Protein AF-A0A833W308-F1 (afdb_monomer)

Secondary structure (DSSP, 8-state):
----HHHHHHHS-THHHHHTTTTTTT--EEE-TT--EEETTT-PPPPS--STT-HHHHHHHHHHHHHHHHHHHHHIIIIIS-PEEEEPPPSSSS----EEEE-TTTTT-TTS-EEEEPPPSSS--TT-S-HHHHHHHGGGGSTTTSTTTHHHHHHTT-EEEE--TTGGGS-HHHHHHHHHHTT--

Structure (mmCIF, N/CA/C/O backbone):
data_AF-A0A833W308-F1
#
_entry.id   AF-A0A833W308-F1
#
loop_
_atom_site.group_PDB
_atom_site.id
_atom_site.type_symbol
_atom_site.label_atom_id
_atom_site.label_alt_id
_atom_site.label_comp_id
_atom_site.label_asym_id
_atom_site.label_entity_id
_atom_site.label_seq_id
_atom_site.pdbx_PDB_ins_code
_atom_site.Cartn_x
_atom_site.Cartn_y
_atom_site.Cartn_z
_atom_site.occupancy
_atom_site.B_iso_or_equiv
_atom_site.auth_seq_id
_atom_site.auth_comp_id
_atom_site.auth_asym_id
_atom_site.auth_atom_id
_atom_site.pdbx_PDB_model_num
ATOM 1 N N . MET A 1 1 ? -1.174 -11.337 -20.262 1.00 40.88 1 MET A N 1
ATOM 2 C CA . MET A 1 1 ? -1.305 -12.202 -19.068 1.00 40.88 1 MET A CA 1
ATOM 3 C C . MET A 1 1 ? -1.826 -11.308 -17.953 1.00 40.88 1 MET A C 1
ATOM 5 O O . MET A 1 1 ? -1.157 -10.332 -17.646 1.00 40.88 1 MET A O 1
ATOM 9 N N . GLY A 1 2 ? -3.053 -11.523 -17.471 1.00 51.03 2 GLY A N 1
ATOM 10 C CA . GLY A 1 2 ? -3.609 -10.724 -16.372 1.00 51.03 2 GLY A CA 1
ATOM 11 C C . GLY A 1 2 ? -2.926 -11.083 -15.052 1.00 51.03 2 GLY A C 1
ATOM 12 O O . GLY A 1 2 ? -2.516 -12.227 -14.872 1.00 51.03 2 GLY A O 1
ATOM 13 N N . ILE A 1 3 ? -2.779 -10.119 -14.144 1.00 56.62 3 ILE A N 1
ATOM 14 C CA . ILE A 1 3 ? -2.328 -10.402 -12.778 1.00 56.62 3 ILE A CA 1
ATOM 15 C C . ILE A 1 3 ? -3.417 -11.238 -12.095 1.00 56.62 3 ILE A C 1
ATOM 17 O O . ILE A 1 3 ? -4.549 -10.778 -11.943 1.00 56.62 3 ILE A O 1
ATOM 21 N N . GLU A 1 4 ? -3.095 -12.461 -11.673 1.00 54.72 4 GLU A N 1
ATOM 22 C CA . GLU A 1 4 ? -3.981 -13.256 -10.820 1.00 54.72 4 GLU A CA 1
ATOM 23 C C . GLU A 1 4 ? -3.996 -12.665 -9.404 1.00 54.72 4 GLU A C 1
ATOM 25 O O . GLU A 1 4 ? -3.186 -13.004 -8.541 1.00 54.72 4 GLU A O 1
ATOM 30 N N . TRP A 1 5 ? -4.926 -11.741 -9.165 1.00 58.59 5 TRP A N 1
ATOM 31 C CA . TRP A 1 5 ? -5.077 -11.060 -7.878 1.00 58.59 5 TRP A CA 1
ATOM 32 C C . TRP A 1 5 ? -5.526 -12.006 -6.751 1.00 58.59 5 TRP A C 1
ATOM 34 O O . TRP A 1 5 ? -5.043 -11.893 -5.628 1.00 58.59 5 TRP A O 1
ATOM 44 N N . LEU A 1 6 ? -6.418 -12.956 -7.053 1.00 47.97 6 LEU A N 1
ATOM 45 C CA . LEU A 1 6 ? -7.152 -13.766 -6.067 1.00 47.97 6 LEU A CA 1
ATOM 46 C C . LEU A 1 6 ? -6.279 -14.712 -5.208 1.00 47.97 6 LEU A C 1
ATOM 48 O O . LEU A 1 6 ? -6.438 -14.701 -3.985 1.00 47.97 6 LEU A O 1
ATOM 52 N N . PRO A 1 7 ? -5.335 -15.502 -5.762 1.00 49.06 7 PRO A N 1
ATOM 53 C CA . PRO A 1 7 ? -4.519 -16.415 -4.951 1.00 49.06 7 PRO A CA 1
ATOM 54 C C . PRO A 1 7 ? -3.463 -15.686 -4.106 1.00 49.06 7 PRO A C 1
ATOM 56 O O . PRO A 1 7 ? -3.024 -16.183 -3.066 1.00 49.06 7 PRO A O 1
ATOM 59 N N . VAL A 1 8 ? -3.030 -14.503 -4.555 1.00 50.09 8 VAL A N 1
ATOM 60 C CA . VAL A 1 8 ? -1.952 -13.729 -3.929 1.00 50.09 8 VAL A CA 1
ATOM 61 C C . VAL A 1 8 ? -2.478 -12.880 -2.764 1.00 50.09 8 VAL A C 1
ATOM 63 O O . VAL A 1 8 ? -1.827 -12.833 -1.718 1.00 50.09 8 VAL A O 1
ATOM 66 N N . THR A 1 9 ? -3.685 -12.307 -2.870 1.00 54.44 9 THR A N 1
ATOM 67 C CA . THR A 1 9 ? -4.328 -11.573 -1.760 1.00 54.44 9 THR A CA 1
ATOM 68 C C . THR A 1 9 ? -4.681 -12.472 -0.575 1.00 54.44 9 THR A C 1
ATOM 70 O O . THR A 1 9 ? -4.623 -12.021 0.562 1.00 54.44 9 THR A O 1
ATOM 73 N N . GLN A 1 10 ? -4.963 -13.762 -0.794 1.00 55.09 10 GLN A N 1
ATOM 74 C CA . GLN A 1 10 ? -5.202 -14.705 0.311 1.00 55.09 10 GLN A CA 1
ATOM 75 C C . GLN A 1 10 ? -3.947 -14.961 1.166 1.00 55.09 10 GLN A C 1
ATOM 77 O O . GLN A 1 10 ? -4.048 -15.217 2.365 1.00 55.09 10 GLN A O 1
ATOM 82 N N . LYS A 1 11 ? -2.742 -14.881 0.579 1.00 60.28 11 LYS A N 1
ATOM 83 C CA . LYS A 1 11 ? -1.475 -15.044 1.321 1.00 60.28 11 LYS A CA 1
ATOM 84 C C . LYS A 1 11 ? -0.992 -13.738 1.961 1.00 60.28 11 LYS A C 1
ATOM 86 O O . LYS A 1 11 ? -0.349 -13.790 3.016 1.00 60.28 11 LYS A O 1
ATOM 91 N N . LEU A 1 12 ? -1.335 -12.604 1.353 1.00 73.56 12 LEU A N 1
ATOM 92 C CA . LEU A 1 12 ? -1.050 -11.239 1.797 1.00 73.56 12 LEU A CA 1
ATOM 93 C C . LEU A 1 12 ? -2.291 -10.632 2.461 1.00 73.56 12 LEU A C 1
ATOM 95 O O . LEU A 1 12 ? -2.893 -9.705 1.939 1.00 73.56 12 LEU A O 1
ATOM 99 N N . SER A 1 13 ? -2.698 -11.180 3.604 1.00 85.56 13 SER A N 1
ATOM 100 C CA . SER A 1 13 ? -3.757 -10.567 4.411 1.00 85.56 13 SER A CA 1
ATOM 101 C C . SER A 1 13 ? -3.211 -9.318 5.104 1.00 85.56 13 SER A C 1
ATOM 103 O O . SER A 1 13 ? -2.140 -9.366 5.720 1.00 85.56 13 SER A O 1
ATOM 105 N N . PHE A 1 14 ? -3.952 -8.210 5.024 1.00 89.69 14 PHE A N 1
ATOM 106 C CA . PHE A 1 14 ? -3.584 -6.961 5.689 1.00 89.69 14 PHE A CA 1
ATOM 107 C C . PHE A 1 14 ? -3.580 -7.126 7.211 1.00 89.69 14 PHE A C 1
ATOM 109 O O . PHE A 1 14 ? -2.727 -6.567 7.900 1.00 89.69 14 PHE A O 1
ATOM 116 N N . ARG A 1 15 ? -4.448 -8.000 7.726 1.00 87.75 15 ARG A N 1
ATOM 117 C CA . ARG A 1 15 ? -4.488 -8.375 9.141 1.00 87.75 15 ARG A CA 1
ATOM 118 C C . ARG A 1 15 ? -3.136 -8.844 9.681 1.00 87.75 15 ARG A C 1
ATOM 120 O O . ARG A 1 15 ? -2.831 -8.537 10.826 1.00 87.75 15 ARG A O 1
ATOM 127 N N . LYS A 1 16 ? -2.292 -9.506 8.879 1.00 87.69 16 LYS A N 1
ATOM 128 C CA . LYS A 1 16 ? -0.951 -9.932 9.328 1.00 87.69 16 LYS A CA 1
ATOM 129 C C . LYS A 1 16 ? -0.062 -8.755 9.732 1.00 87.69 16 LYS A C 1
ATOM 131 O O . LYS A 1 16 ? 0.702 -8.882 10.678 1.00 87.69 16 LYS A O 1
ATOM 136 N N . PHE A 1 17 ? -0.176 -7.614 9.051 1.00 88.56 17 PHE A N 1
ATOM 137 C CA . PHE A 1 17 ? 0.584 -6.404 9.387 1.00 88.56 17 PHE A CA 1
ATOM 138 C C . PHE A 1 17 ? 0.113 -5.815 10.714 1.00 88.56 17 PHE A C 1
ATOM 140 O O . PHE A 1 17 ? 0.921 -5.351 11.509 1.00 88.56 17 PHE A O 1
ATOM 147 N N . ILE A 1 18 ? -1.195 -5.881 10.968 1.00 86.81 18 ILE A N 1
ATOM 148 C CA . ILE A 1 18 ? -1.779 -5.470 12.243 1.00 86.81 18 ILE A CA 1
ATOM 149 C C . ILE A 1 18 ? -1.348 -6.431 13.360 1.00 86.81 18 ILE A C 1
ATOM 151 O O . ILE A 1 18 ? -0.928 -5.970 14.412 1.00 86.81 18 ILE A O 1
ATOM 155 N N . GLU A 1 19 ? -1.396 -7.747 13.138 1.00 86.12 19 GLU A N 1
ATOM 156 C CA . GLU A 1 19 ? -0.985 -8.769 14.117 1.00 86.12 19 GLU A CA 1
ATOM 157 C C . GLU A 1 19 ? 0.509 -8.711 14.459 1.00 86.12 19 GLU A C 1
ATOM 159 O O . GLU A 1 19 ? 0.903 -9.068 15.564 1.00 86.12 19 GLU A O 1
ATOM 164 N N . GLN A 1 20 ? 1.341 -8.254 13.522 1.00 84.75 20 GLN A N 1
ATOM 165 C CA . GLN A 1 20 ? 2.770 -8.004 13.735 1.00 84.75 20 GLN A CA 1
ATOM 166 C C . GLN A 1 20 ? 3.054 -6.643 14.391 1.00 84.75 20 GLN A C 1
ATOM 168 O O . GLN A 1 20 ? 4.215 -6.318 14.640 1.00 84.75 20 GLN A O 1
ATOM 173 N N . SER A 1 21 ? 2.015 -5.849 14.650 1.00 81.56 21 SER A N 1
ATOM 174 C CA . SER A 1 21 ? 2.089 -4.579 15.367 1.00 81.56 21 SER A CA 1
ATOM 175 C C . SER A 1 21 ? 1.428 -4.697 16.740 1.00 81.56 21 SER A C 1
ATOM 177 O O . SER A 1 21 ? 0.576 -5.555 16.961 1.00 81.56 21 SER A O 1
ATOM 179 N N . ASP A 1 22 ? 1.720 -3.761 17.638 1.00 80.25 22 ASP A N 1
ATOM 180 C CA . ASP A 1 22 ? 1.102 -3.703 18.972 1.00 80.25 22 ASP A CA 1
ATOM 181 C C . ASP A 1 22 ? -0.342 -3.148 18.949 1.00 80.25 22 ASP A C 1
ATOM 183 O O . ASP A 1 22 ? -0.887 -2.723 19.964 1.00 80.25 22 ASP A O 1
ATOM 187 N N . LEU A 1 23 ? -0.985 -3.118 17.773 1.00 81.12 23 LEU A N 1
ATOM 188 C CA . LEU A 1 23 ? -2.268 -2.448 17.534 1.00 81.12 23 LEU A CA 1
ATOM 189 C C . LEU A 1 23 ? -3.425 -3.414 17.277 1.00 81.12 23 LEU A C 1
ATOM 191 O O . LEU A 1 23 ? -4.514 -2.970 16.913 1.00 81.12 23 LEU A O 1
ATOM 195 N N . LEU A 1 24 ? -3.221 -4.721 17.461 1.00 78.50 24 LEU A N 1
ATOM 196 C CA . LEU A 1 24 ? -4.239 -5.740 17.191 1.00 78.50 24 LEU A CA 1
ATOM 197 C C . LEU A 1 24 ? -5.558 -5.478 17.937 1.00 78.50 24 LEU A C 1
ATOM 199 O O . LEU A 1 24 ? -6.640 -5.645 17.370 1.00 78.50 24 LEU A O 1
ATOM 203 N N . GLU A 1 25 ? -5.479 -5.025 19.190 1.00 76.88 25 GLU A N 1
ATOM 204 C CA . GLU A 1 25 ? -6.663 -4.680 19.985 1.00 76.88 25 GLU A CA 1
ATOM 205 C C . GLU A 1 25 ? -7.362 -3.403 19.487 1.00 76.88 25 GLU A C 1
ATOM 207 O O . GLU A 1 25 ? -8.584 -3.281 19.596 1.00 76.88 25 GLU A O 1
ATOM 212 N N . GLU A 1 26 ? -6.617 -2.462 18.897 1.00 79.12 26 GLU A N 1
ATOM 213 C CA . GLU A 1 26 ? -7.145 -1.175 18.426 1.00 79.12 26 GLU A CA 1
ATOM 214 C C . GLU A 1 26 ? -7.638 -1.208 16.967 1.00 79.12 26 GLU A C 1
ATOM 216 O O . GLU A 1 26 ? -8.501 -0.412 16.561 1.00 79.12 26 GLU A O 1
ATOM 221 N N . LEU A 1 27 ? -7.096 -2.121 16.159 1.00 88.19 27 LEU A N 1
ATOM 222 C CA . LEU A 1 27 ? -7.293 -2.200 14.716 1.00 88.19 27 LEU A CA 1
ATOM 223 C C . LEU A 1 27 ? -7.687 -3.618 14.287 1.00 88.19 27 LEU A C 1
ATOM 225 O O . LEU A 1 27 ? -6.905 -4.378 13.738 1.00 88.19 27 LEU A O 1
ATOM 229 N N . LYS A 1 28 ? -8.964 -3.958 14.438 1.00 91.19 28 LYS A N 1
ATOM 230 C CA . LYS A 1 28 ? -9.523 -5.218 13.932 1.00 91.19 28 LYS A CA 1
ATOM 231 C C . LYS A 1 28 ? -10.037 -5.084 12.497 1.00 91.19 28 LYS A C 1
ATOM 233 O O . LYS A 1 28 ? -11.242 -5.153 12.276 1.00 91.19 28 LYS A O 1
ATOM 238 N N . TYR A 1 29 ? -9.156 -4.841 11.528 1.00 92.81 29 TYR A N 1
ATOM 239 C CA . TYR A 1 29 ? -9.545 -4.613 10.127 1.00 92.81 29 TYR A CA 1
ATOM 240 C C . TYR A 1 29 ? -8.792 -5.526 9.159 1.00 92.81 29 TYR A C 1
ATOM 242 O O . TYR A 1 29 ? -7.637 -5.866 9.383 1.00 92.81 29 TYR A O 1
ATOM 250 N N . ASP A 1 30 ? -9.445 -5.899 8.064 1.00 93.12 30 ASP A N 1
ATOM 251 C CA . ASP A 1 30 ? -8.805 -6.554 6.921 1.00 93.12 30 ASP A CA 1
ATOM 252 C C . ASP A 1 30 ? -9.510 -6.128 5.627 1.00 93.12 30 ASP A C 1
ATOM 254 O O . ASP A 1 30 ? -10.602 -5.544 5.660 1.00 93.12 30 ASP A O 1
ATOM 258 N N . PHE A 1 31 ? -8.890 -6.408 4.485 1.00 90.94 31 PHE A N 1
ATOM 259 C CA . PHE A 1 31 ? -9.564 -6.276 3.200 1.00 90.94 31 PHE A CA 1
ATOM 260 C C . PHE A 1 31 ? -10.440 -7.505 2.945 1.00 90.94 31 PHE A C 1
ATOM 262 O O . PHE A 1 31 ? -9.967 -8.637 3.010 1.00 90.94 31 PHE A O 1
ATOM 269 N N . ASN A 1 32 ? -11.719 -7.283 2.645 1.00 88.81 32 ASN A N 1
ATOM 270 C CA . ASN A 1 32 ? -12.636 -8.357 2.257 1.00 88.81 32 ASN A CA 1
ATOM 271 C C . ASN A 1 32 ? -12.387 -8.822 0.802 1.00 88.81 32 ASN A C 1
ATOM 273 O O . ASN A 1 32 ? -11.493 -8.331 0.110 1.00 88.81 32 ASN A O 1
ATOM 277 N N . GLU A 1 33 ? -13.207 -9.749 0.306 1.00 84.25 33 GLU A N 1
ATOM 278 C CA . GLU A 1 33 ? -13.091 -10.309 -1.052 1.00 84.25 33 GLU A CA 1
ATOM 279 C C . GLU A 1 33 ? -13.245 -9.259 -2.165 1.00 84.25 33 GLU A C 1
ATOM 281 O O . GLU A 1 33 ? -12.609 -9.357 -3.214 1.00 84.25 33 GLU A O 1
ATOM 286 N N . THR A 1 34 ? -14.026 -8.202 -1.921 1.00 84.38 34 THR A N 1
ATOM 287 C CA . THR A 1 34 ? -14.175 -7.057 -2.835 1.00 84.38 34 THR A CA 1
ATOM 288 C C . THR A 1 34 ? -13.077 -6.002 -2.651 1.00 84.38 34 THR A C 1
ATOM 290 O O . THR A 1 34 ? -13.058 -4.986 -3.349 1.00 84.38 34 THR A O 1
ATOM 293 N N . ALA A 1 35 ? -12.116 -6.276 -1.763 1.00 87.25 35 ALA A N 1
ATOM 294 C CA . ALA A 1 35 ? -10.995 -5.437 -1.366 1.00 87.25 35 ALA A CA 1
ATOM 295 C C . ALA A 1 35 ? -11.370 -4.090 -0.746 1.00 87.25 35 ALA A C 1
ATOM 297 O O . ALA A 1 35 ? -10.659 -3.096 -0.912 1.00 87.25 35 ALA A O 1
ATOM 298 N N . GLU A 1 36 ? -12.460 -4.078 0.005 1.00 90.81 36 GLU A N 1
ATOM 299 C CA . GLU A 1 36 ? -12.845 -2.996 0.898 1.00 90.81 36 GLU A CA 1
ATOM 300 C C . GLU A 1 36 ? -12.277 -3.244 2.294 1.00 90.81 36 GLU A C 1
ATOM 302 O O . GLU A 1 36 ? -12.303 -4.371 2.791 1.00 90.81 36 GLU A O 1
ATOM 307 N N . LEU A 1 37 ? -11.796 -2.186 2.948 1.00 92.94 37 LEU A N 1
ATOM 308 C CA . LEU A 1 37 ? -11.341 -2.270 4.329 1.00 92.94 37 LEU A CA 1
ATOM 309 C C . LEU A 1 37 ? -12.556 -2.379 5.261 1.00 92.94 37 LEU A C 1
ATOM 311 O O . LEU A 1 37 ? -13.377 -1.455 5.343 1.00 92.94 37 LEU A O 1
ATOM 315 N N . ARG A 1 38 ? -12.678 -3.506 5.964 1.00 94.50 38 ARG A N 1
ATOM 316 C CA . ARG A 1 38 ? -13.810 -3.801 6.852 1.00 94.50 38 ARG A CA 1
ATOM 317 C C . ARG A 1 38 ? -13.330 -4.296 8.203 1.00 94.50 38 ARG A C 1
ATOM 319 O O . ARG A 1 38 ? -12.289 -4.941 8.312 1.00 94.50 38 ARG A O 1
ATOM 326 N N . HIS A 1 39 ? -14.106 -3.991 9.236 1.00 93.88 39 HIS A N 1
ATOM 327 C CA . HIS A 1 39 ? -13.874 -4.551 10.556 1.00 93.88 39 HIS A CA 1
ATOM 328 C C . HIS A 1 39 ? -14.064 -6.075 10.507 1.00 93.88 39 HIS A C 1
ATOM 330 O O . HIS A 1 39 ? -15.053 -6.550 9.954 1.00 93.88 39 HIS A O 1
ATOM 336 N N . THR A 1 40 ? -13.154 -6.848 11.094 1.00 91.00 40 THR A N 1
ATOM 337 C CA . THR A 1 40 ? -13.151 -8.318 10.974 1.00 91.00 40 THR A CA 1
ATOM 338 C C . THR A 1 40 ? -14.331 -8.979 11.687 1.00 91.00 40 THR A C 1
ATOM 340 O O . THR A 1 40 ? -14.816 -10.003 11.227 1.00 91.00 40 THR A O 1
ATOM 343 N N . GLU A 1 41 ? -14.801 -8.388 12.789 1.00 91.44 41 GLU A N 1
ATOM 344 C CA . GLU A 1 41 ? -15.950 -8.901 13.558 1.00 91.44 41 GLU A CA 1
ATOM 345 C 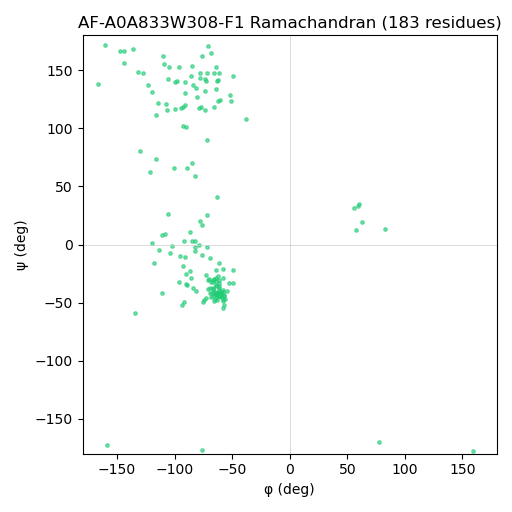C . GLU A 1 41 ? -17.301 -8.306 13.121 1.00 91.44 41 GLU A C 1
ATOM 347 O O . GLU A 1 41 ? -18.258 -9.039 12.909 1.00 91.44 41 GLU A O 1
ATOM 352 N N . THR A 1 42 ? -17.415 -6.977 12.995 1.00 93.56 42 THR A N 1
ATOM 353 C CA . THR A 1 42 ? -18.697 -6.308 12.702 1.00 93.56 42 THR A CA 1
ATOM 354 C C . THR A 1 42 ? -18.966 -6.115 11.213 1.00 93.56 42 THR A C 1
ATOM 356 O O . THR A 1 42 ? -20.060 -5.693 10.848 1.00 93.56 42 THR A O 1
ATOM 359 N N . HIS A 1 43 ? -17.967 -6.349 10.355 1.00 93.94 43 HIS A N 1
ATOM 360 C CA . HIS A 1 43 ? -17.998 -6.059 8.918 1.00 93.94 43 HIS A CA 1
ATOM 361 C C . HIS A 1 43 ? -18.286 -4.588 8.560 1.00 93.94 43 HIS A C 1
ATOM 363 O O . HIS A 1 43 ? -18.521 -4.266 7.398 1.00 93.94 43 HIS A O 1
ATOM 369 N N . GLY A 1 44 ? -18.234 -3.676 9.537 1.00 94.62 44 GLY A N 1
ATOM 370 C CA . GLY A 1 44 ? -18.467 -2.249 9.329 1.00 94.62 44 GLY A CA 1
ATOM 371 C C . GLY A 1 44 ? -17.285 -1.522 8.669 1.00 94.62 44 GLY A C 1
ATOM 372 O O . GLY A 1 44 ? -16.155 -2.025 8.682 1.00 94.62 44 GLY A O 1
ATOM 373 N N . PRO A 1 45 ? -17.515 -0.322 8.103 1.00 94.81 45 PRO A N 1
ATOM 374 C CA . PRO A 1 45 ? -16.448 0.541 7.602 1.00 94.81 45 PRO A CA 1
ATOM 375 C C . PRO A 1 45 ? -15.586 1.091 8.747 1.00 94.81 45 PRO A C 1
ATOM 377 O O . PRO A 1 45 ? -15.986 1.088 9.913 1.00 94.81 45 PRO A O 1
ATOM 380 N N . PHE A 1 46 ? -14.410 1.623 8.413 1.00 93.06 46 PHE A N 1
ATOM 381 C CA . PHE A 1 46 ? -13.576 2.314 9.393 1.00 93.06 46 PHE A CA 1
ATOM 382 C C . PHE A 1 46 ? -14.287 3.553 9.957 1.00 93.06 46 PHE A C 1
ATOM 384 O O . PHE A 1 46 ? -14.657 4.469 9.224 1.00 93.06 46 PHE A O 1
ATOM 391 N N . ALA A 1 47 ? -14.429 3.600 11.281 1.00 91.06 47 ALA A N 1
ATOM 392 C CA . ALA A 1 47 ? -14.933 4.762 12.001 1.00 91.06 47 ALA A CA 1
ATOM 393 C C . ALA A 1 47 ? -13.767 5.558 12.601 1.00 91.06 47 ALA A C 1
ATOM 395 O O . ALA A 1 47 ? -13.061 5.049 13.477 1.00 91.06 47 ALA A O 1
ATOM 396 N N . PHE A 1 48 ? -13.579 6.808 12.158 1.00 88.00 48 PHE A N 1
ATOM 397 C CA . PHE A 1 48 ? -12.574 7.707 12.740 1.00 88.00 48 PHE A CA 1
ATOM 398 C C . PHE A 1 48 ? -12.919 8.060 14.192 1.00 88.00 48 PHE A C 1
ATOM 400 O O . PHE A 1 48 ? -12.086 7.911 15.078 1.00 88.00 48 PHE A O 1
ATOM 407 N N . ASN A 1 49 ? -14.166 8.461 14.457 1.00 88.62 49 ASN A N 1
ATOM 408 C CA . ASN A 1 49 ? -14.640 8.805 15.799 1.00 88.62 49 ASN A CA 1
ATOM 409 C C . ASN A 1 49 ? -15.040 7.553 16.604 1.00 88.62 49 ASN A C 1
ATOM 411 O O . ASN A 1 49 ? -16.198 7.389 16.982 1.00 88.62 49 ASN A O 1
ATOM 415 N N . TYR A 1 50 ? -14.090 6.637 16.797 1.00 87.00 50 TYR A N 1
ATOM 416 C CA . TYR A 1 50 ? -14.318 5.374 17.501 1.00 87.00 50 TYR A CA 1
ATOM 417 C C . TYR A 1 50 ? -14.441 5.589 19.015 1.00 87.00 50 TYR A C 1
ATOM 419 O O . TYR A 1 50 ? -15.400 5.139 19.641 1.00 87.00 50 TYR A O 1
ATOM 427 N N . TYR A 1 51 ? -13.508 6.345 19.601 1.00 86.31 51 TYR A N 1
ATOM 428 C CA . TYR A 1 51 ? -13.575 6.759 21.000 1.00 86.31 51 TYR A CA 1
ATOM 429 C C . TYR A 1 51 ? -14.298 8.099 21.117 1.00 86.31 51 TYR A C 1
ATOM 431 O O . TYR A 1 51 ? -13.840 9.109 20.576 1.00 86.31 51 TYR A O 1
ATOM 439 N N . LYS A 1 52 ? -15.415 8.128 21.853 1.00 87.81 52 LYS A N 1
ATOM 440 C CA . LYS A 1 52 ? -16.178 9.363 22.081 1.00 87.81 52 LYS A CA 1
ATOM 441 C C . LYS A 1 52 ? -15.305 10.400 22.793 1.00 87.81 52 LYS A C 1
ATOM 443 O O . LYS A 1 52 ? -14.802 10.133 23.878 1.00 87.81 52 LYS A O 1
ATOM 448 N N . ASN A 1 53 ? -15.177 11.587 22.199 1.00 80.69 53 ASN A N 1
ATOM 449 C CA . ASN A 1 53 ? -14.468 12.754 22.746 1.00 80.69 53 ASN A CA 1
ATOM 450 C C . ASN A 1 53 ? -12.955 12.570 22.989 1.00 80.69 53 ASN A C 1
ATOM 452 O O . ASN A 1 53 ? -12.362 13.363 23.714 1.00 80.69 53 ASN A O 1
ATOM 456 N N . VAL A 1 54 ? -12.308 11.579 22.362 1.00 89.31 54 VAL A N 1
ATOM 457 C CA . VAL A 1 54 ? -10.850 11.372 22.474 1.00 89.31 54 VAL A CA 1
ATOM 458 C C . VAL A 1 54 ? -10.180 11.562 21.111 1.00 89.31 54 VAL A C 1
ATOM 460 O O . VAL A 1 54 ? -9.774 10.602 20.454 1.00 89.31 54 VAL A O 1
ATOM 463 N N . LEU A 1 55 ? -10.081 12.821 20.665 1.00 87.12 55 LEU A N 1
ATOM 464 C CA . LEU A 1 55 ? -9.533 13.172 19.347 1.00 87.12 55 LEU A CA 1
ATOM 465 C C . LEU A 1 55 ? -8.104 12.649 19.156 1.00 87.12 55 LEU A C 1
ATOM 467 O O . LEU A 1 55 ? -7.808 12.069 18.119 1.00 87.12 55 LEU A O 1
ATOM 471 N N . GLU A 1 56 ? -7.236 12.805 20.156 1.00 86.50 56 GLU A N 1
ATOM 472 C CA . GLU A 1 56 ? -5.834 12.388 20.059 1.00 86.50 56 GLU A CA 1
ATOM 473 C C . GLU A 1 56 ? -5.699 10.882 19.788 1.00 86.50 56 GLU A C 1
ATOM 475 O O . GLU A 1 56 ? -4.957 10.473 18.896 1.00 86.50 56 GLU A O 1
ATOM 480 N N . ARG A 1 57 ? -6.469 10.049 20.500 1.00 85.81 57 ARG A N 1
ATOM 481 C CA . ARG A 1 57 ? -6.452 8.591 20.317 1.00 85.81 57 ARG A CA 1
ATOM 482 C C . ARG A 1 57 ? -7.019 8.183 18.957 1.00 85.81 57 ARG A C 1
ATOM 484 O O . ARG A 1 57 ? -6.443 7.331 18.288 1.00 85.81 57 ARG A O 1
ATOM 491 N N . ASN A 1 58 ? -8.106 8.820 18.520 1.00 88.00 58 ASN A N 1
ATOM 492 C CA . ASN A 1 58 ? -8.681 8.586 17.192 1.00 88.00 58 ASN A CA 1
ATOM 493 C C . ASN A 1 58 ? -7.696 8.967 16.070 1.00 88.00 58 ASN A C 1
ATOM 495 O O . ASN A 1 58 ? -7.531 8.208 15.114 1.00 88.00 58 ASN A O 1
ATOM 499 N N . SER A 1 59 ? -6.984 10.088 16.222 1.00 87.50 59 SER A N 1
ATOM 500 C CA . SER A 1 59 ? -5.927 10.510 15.300 1.00 87.50 59 SER A CA 1
ATOM 501 C C . SER A 1 59 ? -4.770 9.514 15.270 1.00 87.50 59 SER A C 1
ATOM 503 O O . SER A 1 59 ? -4.370 9.103 14.184 1.00 87.50 59 SER A O 1
ATOM 505 N N . LYS A 1 60 ? -4.267 9.066 16.431 1.00 86.75 60 LYS A N 1
ATOM 506 C CA . LYS A 1 60 ? -3.204 8.043 16.505 1.00 86.75 60 LYS A CA 1
ATOM 507 C C . LYS A 1 60 ? -3.606 6.762 15.779 1.00 86.75 60 LYS A C 1
ATOM 509 O O . LYS A 1 60 ? -2.860 6.290 14.929 1.00 86.75 60 LYS A O 1
ATOM 514 N N . ARG A 1 61 ? -4.822 6.265 16.022 1.00 89.31 61 ARG A N 1
ATOM 515 C CA . ARG A 1 61 ? -5.371 5.078 15.350 1.00 89.31 61 ARG A CA 1
ATOM 516 C C . ARG A 1 61 ? -5.456 5.248 13.829 1.00 89.31 61 ARG A C 1
ATOM 518 O O . ARG A 1 61 ? -5.142 4.324 13.084 1.00 89.31 61 ARG A O 1
ATOM 525 N N . TYR A 1 62 ? -5.856 6.430 13.362 1.00 89.50 62 TYR A N 1
ATOM 526 C CA . TYR A 1 62 ? -5.906 6.751 11.935 1.00 89.50 62 TYR A CA 1
ATOM 527 C C . TYR A 1 62 ? -4.511 6.807 11.293 1.00 89.50 62 TYR A C 1
ATOM 529 O O . TYR A 1 62 ? -4.309 6.238 10.221 1.00 89.50 62 TYR A O 1
ATOM 537 N N . TRP A 1 63 ? -3.539 7.444 11.949 1.00 86.44 63 TRP A N 1
ATOM 538 C CA . TRP A 1 63 ? -2.147 7.480 11.485 1.00 86.44 63 TRP A CA 1
ATOM 539 C C . TRP A 1 63 ? -1.523 6.088 11.440 1.00 86.44 63 TRP A C 1
ATOM 541 O O . TRP A 1 63 ? -0.893 5.725 10.448 1.00 86.44 63 TRP A O 1
ATOM 551 N N . ALA A 1 64 ? -1.764 5.293 12.480 1.00 88.00 64 ALA A N 1
ATOM 552 C CA . ALA A 1 64 ? -1.298 3.922 12.578 1.00 88.00 64 ALA A CA 1
ATOM 553 C C . ALA A 1 64 ? -1.798 3.052 11.427 1.00 88.00 64 ALA A C 1
ATOM 555 O O . ALA A 1 64 ? -1.014 2.397 10.741 1.00 88.00 64 ALA A O 1
ATOM 556 N N . LEU A 1 65 ? -3.105 3.120 11.162 1.00 90.12 65 LEU A N 1
ATOM 557 C CA . LEU A 1 65 ? -3.713 2.435 10.033 1.00 90.12 65 LEU A CA 1
ATOM 558 C C . LEU A 1 65 ? -3.073 2.870 8.705 1.00 90.12 65 LEU A C 1
ATOM 560 O O . LEU A 1 65 ? -2.800 2.025 7.859 1.00 90.12 65 LEU A O 1
ATOM 564 N N . GLY A 1 66 ? -2.790 4.165 8.539 1.00 87.81 66 GLY A N 1
ATOM 565 C CA . GLY A 1 66 ? -2.091 4.699 7.368 1.00 87.81 66 GLY A CA 1
ATOM 566 C C . GLY A 1 66 ? -0.706 4.091 7.145 1.00 87.81 66 GLY A C 1
ATOM 567 O O . GLY A 1 66 ? -0.400 3.669 6.032 1.00 87.81 66 GLY A O 1
ATOM 568 N N . HIS A 1 67 ? 0.108 3.988 8.199 1.00 86.00 67 HIS A N 1
ATOM 569 C CA . HIS A 1 67 ? 1.434 3.360 8.131 1.00 86.00 67 HIS A CA 1
ATOM 570 C C . HIS A 1 67 ? 1.371 1.868 7.798 1.00 86.00 67 HIS A C 1
ATOM 572 O O . HIS A 1 67 ? 2.139 1.392 6.963 1.00 86.00 67 HIS A O 1
ATOM 578 N N . LEU A 1 68 ? 0.437 1.129 8.394 1.00 89.44 68 LEU A N 1
ATOM 579 C CA . LEU A 1 68 ? 0.265 -0.285 8.063 1.00 89.44 68 LEU A CA 1
ATOM 580 C C . LEU A 1 68 ? -0.187 -0.451 6.604 1.00 89.44 68 LEU A C 1
ATOM 582 O O . LEU A 1 68 ? 0.323 -1.315 5.891 1.00 89.44 68 LEU A O 1
ATOM 586 N N . LEU A 1 69 ? -1.114 0.394 6.135 1.00 89.38 69 LEU A N 1
ATOM 587 C CA . LEU A 1 69 ? -1.573 0.393 4.741 1.00 89.38 69 LEU A CA 1
ATOM 588 C C . LEU A 1 69 ? -0.437 0.694 3.760 1.00 89.38 69 LEU A C 1
ATOM 590 O O . LEU A 1 69 ? -0.394 0.100 2.686 1.00 89.38 69 LEU A O 1
ATOM 594 N N . GLU A 1 70 ? 0.479 1.593 4.120 1.00 87.94 70 GLU A N 1
ATOM 595 C CA . GLU A 1 70 ? 1.704 1.863 3.362 1.00 87.94 70 GLU A CA 1
ATOM 596 C C . GLU A 1 70 ? 2.555 0.598 3.198 1.00 87.94 70 GLU A C 1
ATOM 598 O O . GLU A 1 70 ? 2.847 0.201 2.069 1.00 87.94 70 GLU A O 1
ATOM 603 N N . GLN A 1 71 ? 2.894 -0.074 4.301 1.00 88.38 71 GLN A N 1
ATOM 604 C CA . GLN A 1 71 ? 3.704 -1.297 4.266 1.00 88.38 71 GLN A CA 1
ATOM 605 C C . GLN A 1 71 ? 3.034 -2.405 3.452 1.00 88.38 71 GLN A C 1
ATOM 607 O O . GLN A 1 71 ? 3.677 -3.056 2.627 1.00 88.38 71 GLN A O 1
ATOM 612 N N . TYR A 1 72 ? 1.729 -2.579 3.647 1.00 90.25 72 TYR A N 1
ATOM 613 C CA . TYR A 1 72 ? 0.938 -3.540 2.896 1.00 90.25 72 TYR A CA 1
ATOM 614 C C . TYR A 1 72 ? 0.970 -3.263 1.393 1.00 90.25 72 TYR A C 1
ATOM 616 O O . TYR A 1 72 ? 1.166 -4.173 0.589 1.00 90.25 72 TYR A O 1
ATOM 624 N N . ILE A 1 73 ? 0.835 -1.998 1.002 1.00 88.19 73 ILE A N 1
ATOM 625 C CA . ILE A 1 73 ? 0.860 -1.592 -0.401 1.00 88.19 73 ILE A CA 1
ATOM 626 C C . ILE A 1 73 ? 2.231 -1.804 -1.040 1.00 88.19 73 ILE A C 1
ATOM 628 O O . ILE A 1 73 ? 2.290 -2.271 -2.178 1.00 88.19 73 ILE A O 1
ATOM 632 N N . TYR A 1 74 ? 3.322 -1.562 -0.317 1.00 89.94 74 TYR A N 1
ATOM 633 C CA . TYR A 1 74 ? 4.656 -1.915 -0.806 1.00 89.94 74 TYR A CA 1
ATOM 634 C C . TYR A 1 74 ? 4.801 -3.417 -1.036 1.00 89.94 74 TYR A C 1
ATOM 636 O O . TYR A 1 74 ? 5.287 -3.822 -2.091 1.00 89.94 74 TYR A O 1
ATOM 644 N N . GLU A 1 75 ? 4.288 -4.254 -0.131 1.00 90.25 75 GLU A N 1
ATOM 645 C CA . GLU A 1 75 ? 4.307 -5.696 -0.369 1.00 90.25 75 GLU A CA 1
ATOM 646 C C . GLU A 1 75 ? 3.454 -6.106 -1.576 1.00 90.25 75 GLU A C 1
ATOM 648 O O . GLU A 1 75 ? 3.836 -7.026 -2.303 1.00 90.25 75 GLU A O 1
ATOM 653 N N . LEU A 1 76 ? 2.328 -5.432 -1.836 1.00 87.62 76 LEU A N 1
ATOM 654 C CA . LEU A 1 76 ? 1.554 -5.667 -3.058 1.00 87.62 76 LEU A CA 1
ATOM 655 C C . LEU A 1 76 ? 2.358 -5.287 -4.309 1.00 87.62 76 LEU A C 1
ATOM 657 O O . LEU A 1 76 ? 2.353 -6.036 -5.289 1.00 87.62 76 LEU A O 1
ATOM 661 N N . LEU A 1 77 ? 3.077 -4.164 -4.285 1.00 87.50 77 LEU A N 1
ATOM 662 C CA . LEU A 1 77 ? 3.932 -3.749 -5.397 1.00 87.50 77 LEU A CA 1
ATOM 663 C C . LEU A 1 77 ? 5.044 -4.766 -5.683 1.00 87.50 77 LEU A C 1
ATOM 665 O O . LEU A 1 77 ? 5.268 -5.137 -6.836 1.00 87.50 77 LEU A O 1
ATOM 669 N N . GLU A 1 78 ? 5.698 -5.271 -4.644 1.00 89.19 78 GLU A N 1
ATOM 670 C CA . GLU A 1 78 ? 6.801 -6.221 -4.804 1.00 89.19 78 GLU A CA 1
ATOM 671 C C . GLU A 1 78 ? 6.308 -7.619 -5.178 1.00 89.19 78 GLU A C 1
ATOM 673 O O . GLU A 1 78 ? 6.784 -8.246 -6.128 1.00 89.19 78 GLU A O 1
ATOM 678 N N . LYS A 1 79 ? 5.323 -8.136 -4.440 1.00 87.81 79 LYS A N 1
ATOM 679 C CA . LYS A 1 79 ? 4.939 -9.550 -4.523 1.00 87.81 79 LYS A CA 1
ATOM 680 C C . LYS A 1 79 ? 3.872 -9.809 -5.576 1.00 87.81 79 LYS A C 1
ATOM 682 O O . LYS A 1 79 ? 3.920 -10.870 -6.206 1.00 87.81 79 LYS A O 1
ATOM 687 N N . VAL A 1 80 ? 2.933 -8.879 -5.775 1.00 82.94 80 VAL A N 1
ATOM 688 C CA . VAL A 1 80 ? 1.837 -9.022 -6.751 1.00 82.94 80 VAL A CA 1
ATOM 689 C C . VAL A 1 80 ? 2.231 -8.387 -8.078 1.00 82.94 80 VAL A C 1
ATOM 691 O O . VAL A 1 80 ? 2.182 -9.054 -9.107 1.00 82.94 80 VAL A O 1
ATOM 694 N N . CYS A 1 81 ? 2.676 -7.129 -8.044 1.00 81.94 81 CYS A N 1
ATOM 695 C CA . CYS A 1 81 ? 3.024 -6.368 -9.247 1.00 81.94 81 CYS A CA 1
ATOM 696 C C . CYS A 1 81 ? 4.438 -6.679 -9.769 1.00 81.94 81 CYS A C 1
ATOM 698 O O . CYS A 1 81 ? 4.813 -6.197 -10.835 1.00 81.94 81 CYS A O 1
ATOM 700 N N . LYS A 1 82 ? 5.215 -7.495 -9.036 1.00 86.56 82 LYS A N 1
ATOM 701 C CA . LYS A 1 82 ? 6.580 -7.927 -9.391 1.00 86.56 82 LYS A CA 1
ATOM 702 C C . LYS A 1 82 ? 7.537 -6.761 -9.638 1.00 86.56 82 LYS A C 1
ATOM 704 O O . LYS A 1 82 ? 8.454 -6.868 -10.451 1.00 86.56 82 LYS A O 1
ATOM 709 N N . LEU A 1 83 ? 7.324 -5.650 -8.938 1.00 90.19 83 LEU A N 1
ATOM 710 C CA . LEU A 1 83 ? 8.227 -4.513 -8.998 1.00 90.19 83 LEU A CA 1
ATOM 711 C C . LEU A 1 83 ? 9.375 -4.698 -8.007 1.00 90.19 83 LEU A C 1
ATOM 713 O O . LEU A 1 83 ? 9.207 -5.218 -6.909 1.00 90.19 83 LEU A O 1
ATOM 717 N N . GLN A 1 84 ? 10.552 -4.237 -8.387 1.00 93.56 84 GLN A N 1
ATOM 718 C CA . GLN A 1 84 ? 11.727 -4.198 -7.539 1.00 93.56 84 GLN A CA 1
ATOM 719 C C . GLN A 1 84 ? 11.780 -2.859 -6.817 1.00 93.56 84 GLN A C 1
ATOM 721 O O . GLN A 1 84 ? 11.673 -1.807 -7.450 1.00 93.56 84 GLN A O 1
ATOM 726 N N . LYS A 1 85 ? 11.974 -2.898 -5.499 1.00 92.62 85 LYS A N 1
ATOM 727 C CA . LYS A 1 85 ? 12.270 -1.714 -4.698 1.00 92.62 85 LYS A CA 1
ATOM 728 C C . LYS A 1 85 ? 13.742 -1.335 -4.862 1.00 92.62 85 LYS A C 1
ATOM 730 O O . LYS A 1 85 ? 14.629 -2.095 -4.481 1.00 92.62 85 LYS A O 1
ATOM 735 N N . VAL A 1 86 ? 13.998 -0.153 -5.409 1.00 90.94 86 VAL A N 1
ATOM 736 C CA . VAL A 1 86 ? 15.342 0.365 -5.682 1.00 90.94 86 VAL A CA 1
ATOM 737 C C . VAL A 1 86 ? 15.598 1.582 -4.809 1.00 90.94 86 VAL A C 1
ATOM 739 O O . VAL A 1 86 ? 14.867 2.568 -4.867 1.00 90.94 86 VAL A O 1
ATOM 742 N N . TYR A 1 87 ? 16.645 1.511 -3.992 1.00 87.69 87 TYR A N 1
ATOM 743 C CA . TYR A 1 87 ? 17.073 2.619 -3.146 1.00 87.69 87 TYR A CA 1
ATOM 744 C C . TYR A 1 87 ? 17.903 3.613 -3.949 1.00 87.69 87 TYR A C 1
ATOM 746 O O . TYR A 1 87 ? 18.803 3.221 -4.692 1.00 87.69 87 TYR A O 1
ATOM 754 N N . ILE A 1 88 ? 17.610 4.902 -3.779 1.00 83.44 88 ILE A N 1
ATOM 755 C CA . ILE A 1 88 ? 18.391 5.965 -4.405 1.00 83.44 88 ILE A CA 1
ATOM 756 C C . ILE A 1 88 ? 19.686 6.109 -3.599 1.00 83.44 88 ILE A C 1
ATOM 758 O O . ILE A 1 88 ? 19.614 6.406 -2.398 1.00 83.44 88 ILE A O 1
ATOM 762 N N . PRO A 1 89 ? 20.860 5.876 -4.216 1.00 76.06 89 PRO A N 1
ATOM 763 C CA . PRO A 1 89 ? 22.119 6.011 -3.513 1.00 76.06 89 PRO A CA 1
ATOM 764 C C . PRO A 1 89 ? 22.303 7.467 -3.059 1.00 76.06 89 PRO A C 1
ATOM 766 O O . PRO A 1 89 ? 21.929 8.399 -3.774 1.00 76.06 89 PRO A O 1
ATOM 769 N N . PRO A 1 90 ? 22.852 7.679 -1.860 1.00 71.06 90 PRO A N 1
ATOM 770 C CA . PRO A 1 90 ? 23.190 9.010 -1.376 1.00 71.06 90 PRO A CA 1
ATOM 771 C C . PRO A 1 90 ? 24.281 9.643 -2.259 1.00 71.06 90 PRO A C 1
ATOM 773 O O . PRO A 1 90 ? 25.137 8.952 -2.805 1.00 71.06 90 PRO A O 1
ATOM 776 N N . GLU A 1 91 ? 24.323 10.973 -2.326 1.00 69.25 91 GLU A N 1
ATOM 777 C CA . GLU A 1 91 ? 25.441 11.694 -2.959 1.00 69.25 91 GLU A CA 1
ATOM 778 C C . GLU A 1 91 ? 26.746 11.649 -2.112 1.00 69.25 91 GLU A C 1
ATOM 780 O O . GLU A 1 91 ? 27.769 12.179 -2.535 1.00 69.25 91 GLU A O 1
ATOM 785 N N . SER A 1 92 ? 26.744 11.030 -0.915 1.00 69.56 92 SER A N 1
ATOM 786 C CA . SER A 1 92 ? 27.889 10.915 0.023 1.00 69.56 92 SER A CA 1
ATOM 787 C C . SER A 1 92 ? 27.716 9.731 1.007 1.00 69.56 92 SER A C 1
ATOM 789 O O . SER A 1 92 ? 26.720 9.030 0.906 1.00 69.56 92 SER A O 1
ATOM 791 N N . ASP A 1 93 ? 28.582 9.559 2.024 1.00 58.72 93 ASP A N 1
ATOM 792 C CA . ASP A 1 93 ? 28.511 8.528 3.105 1.00 58.72 93 ASP A CA 1
ATOM 793 C C . ASP A 1 93 ? 27.276 8.614 4.049 1.00 58.72 93 ASP A C 1
ATOM 795 O O . ASP A 1 93 ? 27.377 8.503 5.271 1.00 58.72 93 ASP A O 1
ATOM 799 N N . LYS A 1 94 ? 26.081 8.883 3.522 1.00 61.41 94 LYS A N 1
ATOM 800 C CA . LYS A 1 94 ? 24.827 9.009 4.281 1.00 61.41 94 LYS A CA 1
ATOM 801 C C . LYS A 1 94 ? 23.927 7.817 3.987 1.00 61.41 94 LYS A C 1
ATOM 803 O O . LYS A 1 94 ? 24.018 7.225 2.926 1.00 61.41 94 LYS A O 1
ATOM 808 N N . GLU A 1 95 ? 23.021 7.468 4.891 1.00 60.28 95 GLU A N 1
ATOM 809 C CA . GLU A 1 95 ? 22.034 6.431 4.573 1.00 60.28 95 GLU A CA 1
ATOM 810 C C . GLU A 1 95 ? 21.149 6.843 3.372 1.00 60.28 95 GLU A C 1
ATOM 812 O O . GLU A 1 95 ? 20.885 8.043 3.195 1.00 60.28 95 GLU A O 1
ATOM 817 N N . PRO A 1 96 ? 20.693 5.879 2.541 1.00 60.00 96 PRO A N 1
ATOM 818 C CA . PRO A 1 96 ? 19.767 6.138 1.440 1.00 60.00 96 PRO A CA 1
ATOM 819 C C . PRO A 1 96 ? 18.540 6.910 1.928 1.00 60.00 96 PRO A C 1
ATOM 821 O O . PRO A 1 96 ? 17.899 6.519 2.903 1.00 60.00 96 PRO A O 1
ATOM 824 N N . ARG A 1 97 ? 18.210 8.014 1.251 1.00 70.31 97 ARG A N 1
ATOM 825 C CA . ARG A 1 97 ? 17.139 8.927 1.693 1.00 70.31 97 ARG A CA 1
ATOM 826 C C . ARG A 1 97 ? 15.750 8.531 1.203 1.00 70.31 97 ARG A C 1
ATOM 828 O O . ARG A 1 97 ? 14.767 8.941 1.804 1.00 70.31 97 ARG A O 1
ATOM 835 N N . SER A 1 98 ? 15.676 7.768 0.114 1.00 80.62 98 SER A N 1
ATOM 836 C CA . SER A 1 98 ? 14.420 7.406 -0.541 1.00 80.62 98 SER A CA 1
ATOM 837 C C . SER A 1 98 ? 14.604 6.181 -1.442 1.00 80.62 98 SER A C 1
ATOM 839 O O . SER A 1 98 ? 15.722 5.704 -1.670 1.00 80.62 98 SER A O 1
ATOM 841 N N . PHE A 1 99 ? 13.498 5.663 -1.960 1.00 88.38 99 PHE A N 1
ATOM 842 C CA . PHE A 1 99 ? 13.443 4.549 -2.894 1.00 88.38 99 PHE A CA 1
ATOM 843 C C . PHE A 1 99 ? 12.323 4.761 -3.914 1.00 88.38 99 PHE A C 1
ATOM 845 O O . PHE A 1 99 ? 11.431 5.585 -3.731 1.00 88.38 99 PHE A O 1
ATOM 852 N N . PHE A 1 100 ? 12.331 3.970 -4.974 1.00 91.44 100 PHE A N 1
ATOM 853 C CA . PHE A 1 100 ? 11.230 3.857 -5.924 1.00 91.44 100 PHE A CA 1
ATOM 854 C C . PHE A 1 100 ? 10.996 2.385 -6.261 1.00 91.44 100 PHE A C 1
ATOM 856 O O . PHE A 1 100 ? 11.810 1.528 -5.920 1.00 91.44 100 PHE A O 1
ATOM 863 N N . PHE A 1 101 ? 9.882 2.079 -6.918 1.00 92.00 101 PHE A N 1
ATOM 864 C CA . PHE A 1 101 ? 9.630 0.749 -7.462 1.00 92.00 101 PHE A CA 1
ATOM 865 C C . PHE A 1 101 ? 9.796 0.767 -8.972 1.00 92.00 101 PHE A C 1
ATOM 867 O O . PHE A 1 101 ? 9.398 1.731 -9.621 1.00 92.00 101 PHE A O 1
ATOM 874 N N . MET A 1 102 ? 10.345 -0.292 -9.551 1.00 92.25 102 MET A N 1
ATOM 875 C CA . MET A 1 102 ? 10.434 -0.423 -11.002 1.00 92.25 102 MET A CA 1
ATOM 876 C C . MET A 1 102 ? 10.239 -1.859 -11.467 1.00 92.25 102 MET A C 1
ATOM 878 O O . MET A 1 102 ? 10.487 -2.800 -10.723 1.00 92.25 102 MET A O 1
ATOM 882 N N . SER A 1 103 ? 9.816 -2.042 -12.712 1.00 91.19 103 SER A N 1
ATOM 883 C CA . SER A 1 103 ? 9.860 -3.353 -13.365 1.00 91.19 103 SER A CA 1
ATOM 884 C C . SER A 1 103 ? 11.318 -3.779 -13.553 1.00 91.19 103 SER A C 1
ATOM 886 O O . SER A 1 103 ? 12.177 -2.931 -13.788 1.00 91.19 103 SER A O 1
ATOM 888 N N . GLU A 1 104 ? 11.601 -5.082 -13.497 1.00 90.31 104 GLU A N 1
ATOM 889 C CA . GLU A 1 104 ? 12.968 -5.640 -13.556 1.00 90.31 104 GLU A CA 1
ATOM 890 C C . GLU A 1 104 ? 13.818 -5.094 -14.717 1.00 90.31 104 GLU A C 1
ATOM 892 O O . GLU A 1 104 ? 15.027 -4.920 -14.581 1.00 90.31 104 GLU A O 1
ATOM 897 N N . ARG A 1 105 ? 13.190 -4.785 -15.858 1.00 88.62 105 ARG A N 1
ATOM 898 C CA . ARG A 1 105 ? 13.880 -4.337 -17.076 1.00 88.62 105 ARG A CA 1
ATOM 899 C C . ARG A 1 105 ? 13.684 -2.856 -17.398 1.00 88.62 105 ARG A C 1
ATOM 901 O O . ARG A 1 105 ? 14.123 -2.410 -18.454 1.00 88.62 105 ARG A O 1
ATOM 908 N N . ALA A 1 106 ? 13.085 -2.079 -16.495 1.00 90.06 106 ALA A N 1
ATOM 909 C CA . ALA A 1 106 ? 12.704 -0.689 -16.758 1.00 90.06 106 ALA A CA 1
ATOM 910 C C . ALA A 1 106 ? 13.867 0.225 -17.173 1.00 90.06 106 ALA A C 1
ATOM 912 O O . ALA A 1 106 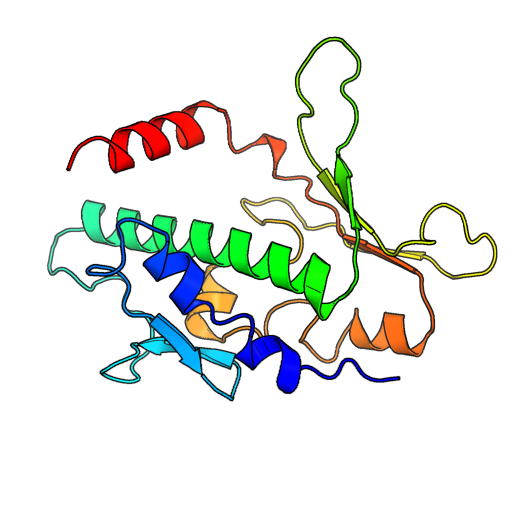? 13.652 1.186 -17.904 1.00 90.06 106 ALA A O 1
ATOM 913 N N . LEU A 1 107 ? 15.090 -0.074 -16.727 1.00 89.12 107 LEU A N 1
ATOM 914 C CA . LEU A 1 107 ? 16.285 0.721 -17.035 1.00 89.12 107 LEU A CA 1
ATOM 915 C C . LEU A 1 107 ? 17.204 0.082 -18.089 1.00 89.12 107 LEU A C 1
ATOM 917 O O . LEU A 1 107 ? 18.170 0.712 -18.511 1.00 89.12 107 LEU A O 1
ATOM 921 N N . SER A 1 108 ? 16.937 -1.159 -18.502 1.00 87.94 108 SER A N 1
ATOM 922 C CA . SER A 1 108 ? 17.800 -1.935 -19.408 1.00 87.94 108 SER A CA 1
ATOM 923 C C . SER A 1 108 ? 17.128 -2.300 -20.732 1.00 87.94 108 SER A C 1
ATOM 925 O O . SER A 1 108 ? 17.807 -2.673 -21.689 1.00 87.94 108 SER A O 1
ATOM 927 N N . ASN A 1 109 ? 15.802 -2.193 -20.818 1.00 84.81 109 ASN A N 1
ATOM 928 C CA . ASN A 1 109 ? 15.049 -2.489 -22.025 1.00 84.81 109 ASN A CA 1
ATOM 929 C C . ASN A 1 109 ? 14.889 -1.239 -22.897 1.00 84.81 109 ASN A C 1
ATOM 931 O O . ASN A 1 109 ? 14.023 -0.403 -22.665 1.00 84.81 109 ASN A O 1
ATOM 935 N N . HIS A 1 110 ? 15.703 -1.125 -23.944 1.00 77.62 110 HIS A N 1
ATOM 936 C CA . HIS A 1 110 ? 15.660 0.016 -24.867 1.00 77.62 110 HIS A CA 1
ATOM 937 C C . HIS A 1 110 ? 14.522 -0.056 -25.905 1.00 77.62 110 HIS A C 1
ATOM 939 O O . HIS A 1 110 ? 14.398 0.842 -26.736 1.00 77.62 110 HIS A O 1
ATOM 945 N N . HIS A 1 111 ? 13.712 -1.120 -25.886 1.00 80.81 111 HIS A N 1
ATOM 946 C CA . HIS A 1 111 ? 12.674 -1.386 -26.887 1.00 80.81 111 HIS A CA 1
ATOM 947 C C . HIS A 1 111 ? 11.241 -1.321 -26.335 1.00 80.81 111 HIS A C 1
ATOM 949 O O . HIS A 1 111 ? 10.296 -1.445 -27.114 1.00 80.81 111 HIS A O 1
ATOM 955 N N . SER A 1 112 ? 11.054 -1.136 -25.025 1.00 82.62 112 SER A N 1
ATOM 956 C CA . SER A 1 112 ? 9.736 -0.916 -24.417 1.00 82.62 112 SER A CA 1
ATOM 957 C C . SER A 1 112 ? 9.456 0.573 -24.232 1.00 82.62 112 SER A C 1
ATOM 959 O O . SER A 1 112 ? 10.358 1.392 -24.054 1.00 82.62 112 SER A O 1
ATOM 961 N N . ALA A 1 113 ? 8.174 0.934 -24.241 1.00 88.56 113 ALA A N 1
ATOM 962 C CA . ALA A 1 113 ? 7.763 2.206 -23.672 1.00 88.56 113 ALA A CA 1
ATOM 963 C C . ALA A 1 113 ? 7.823 2.119 -22.139 1.00 88.56 113 ALA A C 1
ATOM 965 O O . ALA A 1 113 ? 7.486 1.091 -21.545 1.00 88.56 113 ALA A O 1
ATOM 966 N N . LEU A 1 114 ? 8.246 3.214 -21.513 1.00 89.25 114 LEU A N 1
ATOM 967 C CA . LEU A 1 114 ? 8.391 3.334 -20.069 1.00 89.25 114 LEU A CA 1
ATOM 968 C C . LEU A 1 114 ? 7.280 4.227 -19.511 1.00 89.25 114 LEU A C 1
ATOM 970 O O . LEU A 1 114 ? 7.175 5.398 -19.877 1.00 89.25 114 LEU A O 1
ATOM 974 N N . LEU A 1 115 ? 6.472 3.688 -18.599 1.00 88.44 115 LEU A N 1
ATOM 975 C CA . LEU A 1 115 ? 5.501 4.453 -17.822 1.00 88.44 115 LEU A CA 1
ATOM 976 C C . LEU A 1 115 ? 6.121 4.863 -16.486 1.00 88.44 115 LEU A C 1
ATOM 978 O O . LEU A 1 115 ? 6.425 4.016 -15.648 1.00 88.44 115 LEU A O 1
ATOM 982 N N . VAL A 1 116 ? 6.253 6.168 -16.261 1.00 88.12 116 VAL A N 1
ATOM 983 C CA . VAL A 1 116 ? 6.738 6.720 -14.991 1.00 88.12 116 VAL A CA 1
ATOM 984 C C . VAL A 1 116 ? 5.572 7.335 -14.225 1.00 88.12 116 VAL A C 1
ATOM 986 O O . VAL A 1 116 ? 4.968 8.309 -14.670 1.00 88.12 116 VAL A O 1
ATOM 989 N N . LEU A 1 117 ? 5.260 6.767 -13.062 1.00 85.31 117 LEU A N 1
ATOM 990 C CA . LEU A 1 117 ? 4.228 7.252 -12.154 1.00 85.31 117 LEU A CA 1
ATOM 991 C C . LEU A 1 117 ? 4.848 8.196 -11.130 1.00 85.31 117 LEU A C 1
ATOM 993 O O . LEU A 1 117 ? 5.488 7.774 -10.164 1.00 85.31 117 LEU A O 1
ATOM 997 N N . LEU A 1 118 ? 4.637 9.484 -11.376 1.00 81.06 118 LEU A N 1
ATOM 998 C CA . LEU A 1 118 ? 4.950 10.580 -10.471 1.00 81.06 118 LEU A CA 1
ATOM 999 C C . LEU A 1 118 ? 3.710 10.879 -9.633 1.00 81.06 118 LEU A C 1
ATOM 1001 O O . LEU A 1 118 ? 2.667 11.243 -10.172 1.00 81.06 118 LEU A O 1
ATOM 1005 N N . GLN A 1 119 ? 3.815 10.715 -8.320 1.00 72.06 119 GLN A N 1
ATOM 1006 C CA . GLN A 1 119 ? 2.769 11.175 -7.413 1.00 72.06 119 GLN A CA 1
ATOM 1007 C C . GLN A 1 119 ? 2.974 12.654 -7.096 1.00 72.06 119 GLN A C 1
ATOM 1009 O O . GLN A 1 119 ? 4.103 13.090 -6.881 1.00 72.06 119 GLN A O 1
ATOM 1014 N N . ASP A 1 120 ? 1.876 13.406 -7.105 1.00 60.66 120 ASP A N 1
ATOM 1015 C CA . ASP A 1 120 ? 1.860 14.849 -6.865 1.00 60.66 120 ASP A CA 1
ATOM 1016 C C . ASP A 1 120 ? 2.152 15.203 -5.390 1.00 60.66 120 ASP A C 1
ATOM 1018 O O . ASP A 1 120 ? 2.198 14.336 -4.509 1.00 60.66 120 ASP A O 1
ATOM 1022 N N . HIS A 1 121 ? 2.346 16.495 -5.121 1.00 50.66 121 HIS A N 1
ATOM 1023 C CA . HIS A 1 121 ? 2.605 17.074 -3.808 1.00 50.66 121 HIS A CA 1
ATOM 1024 C C . HIS A 1 121 ? 1.577 16.631 -2.749 1.00 50.66 121 HIS A C 1
ATOM 1026 O O . HIS A 1 121 ? 0.373 16.847 -2.872 1.00 50.66 121 HIS A O 1
ATOM 1032 N N . GLY A 1 122 ? 2.076 16.045 -1.656 1.00 58.31 122 GLY A N 1
ATOM 1033 C CA . GLY A 1 122 ? 1.284 15.609 -0.504 1.00 58.31 122 GLY A CA 1
ATOM 1034 C C . GLY A 1 122 ? 2.012 14.553 0.330 1.00 58.31 122 GLY A C 1
ATOM 1035 O O . GLY A 1 122 ? 3.132 14.158 0.012 1.00 58.31 122 GLY A O 1
ATOM 1036 N N . VAL A 1 123 ? 1.369 14.047 1.386 1.00 57.72 123 VAL A N 1
ATOM 1037 C CA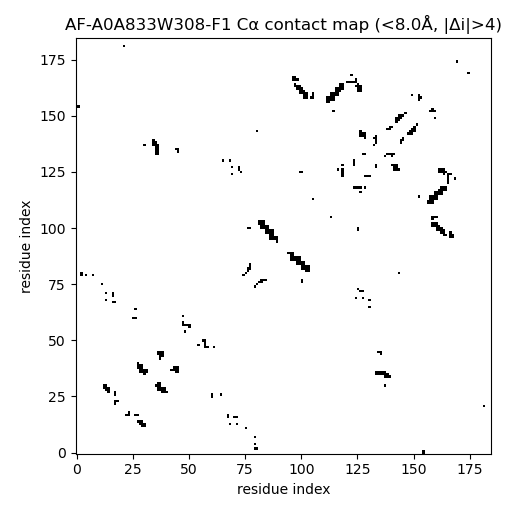 . VAL A 1 123 ? 1.901 12.957 2.243 1.00 57.72 123 VAL A CA 1
ATOM 1038 C C . VAL A 1 123 ? 1.729 11.578 1.571 1.00 57.72 123 VAL A C 1
ATOM 1040 O O . VAL A 1 123 ? 1.704 10.543 2.231 1.00 57.72 123 VAL A O 1
ATOM 1043 N N . PHE A 1 124 ? 1.551 11.548 0.249 1.00 68.38 124 PHE A N 1
ATOM 1044 C CA . PHE A 1 124 ? 1.288 10.325 -0.497 1.00 68.38 124 PHE A CA 1
ATOM 1045 C C . PHE A 1 124 ? 2.542 9.465 -0.586 1.00 68.38 124 PHE A C 1
ATOM 1047 O O . PHE A 1 124 ? 3.655 9.958 -0.746 1.00 68.38 124 PHE A O 1
ATOM 1054 N N . ARG A 1 125 ? 2.340 8.159 -0.462 1.00 76.12 125 ARG A N 1
ATOM 1055 C CA . ARG A 1 125 ? 3.392 7.148 -0.532 1.00 76.12 125 ARG A CA 1
ATOM 1056 C C . ARG A 1 125 ? 3.326 6.432 -1.854 1.00 76.12 125 ARG A C 1
ATOM 1058 O O . ARG A 1 125 ? 2.225 6.322 -2.406 1.00 76.12 125 ARG A O 1
ATOM 1065 N N . ALA A 1 126 ? 4.476 5.916 -2.295 1.00 80.06 126 ALA A N 1
ATOM 1066 C CA . ALA A 1 126 ? 4.623 5.201 -3.556 1.00 80.06 126 ALA A CA 1
ATOM 1067 C C . ALA A 1 126 ? 3.400 4.327 -3.841 1.00 80.06 126 ALA A C 1
ATOM 1069 O O . ALA A 1 126 ? 3.150 3.307 -3.194 1.00 80.06 126 ALA A O 1
ATOM 1070 N N . GLY A 1 127 ? 2.624 4.791 -4.819 1.00 77.88 127 GLY A N 1
ATOM 1071 C CA . GLY A 1 127 ? 1.530 4.050 -5.393 1.00 77.88 127 GLY A CA 1
ATOM 1072 C C . GLY A 1 127 ? 0.162 4.058 -4.690 1.00 77.88 127 GLY A C 1
ATOM 1073 O O . GLY A 1 127 ? -0.757 3.322 -5.042 1.00 77.88 127 GLY A O 1
ATOM 1074 N N . GLN A 1 128 ? -0.029 4.955 -3.738 1.00 80.12 128 GLN A N 1
ATOM 1075 C CA . GLN A 1 128 ? -1.337 5.301 -3.185 1.00 80.12 128 GLN A CA 1
ATOM 1076 C C . GLN A 1 128 ? -1.878 6.598 -3.806 1.00 80.12 128 GLN A C 1
ATOM 1078 O O . GLN A 1 128 ? -1.139 7.564 -3.952 1.00 80.12 128 GLN A O 1
ATOM 1083 N N . TRP A 1 129 ? -3.173 6.700 -4.112 1.00 75.31 129 TRP A N 1
ATOM 1084 C CA . TRP A 1 129 ? -3.760 8.015 -4.434 1.00 75.31 129 TRP A CA 1
ATOM 1085 C C . TRP A 1 129 ? -4.106 8.820 -3.185 1.00 75.31 129 TRP A C 1
ATOM 1087 O O . TRP A 1 129 ? -3.917 10.027 -3.152 1.00 75.31 129 TRP A O 1
ATOM 1097 N N . SER A 1 130 ? -4.630 8.161 -2.151 1.00 81.12 130 SER A N 1
ATOM 1098 C CA . SER A 1 130 ? -4.969 8.788 -0.876 1.00 81.12 130 SER A CA 1
ATOM 1099 C C . SER A 1 130 ? -5.227 7.719 0.178 1.00 81.12 130 SER A C 1
ATOM 1101 O O . SER A 1 130 ? -5.929 6.741 -0.089 1.00 81.12 130 SER A O 1
ATOM 1103 N N . GLN A 1 131 ? -4.721 7.930 1.397 1.00 85.25 131 GLN A N 1
ATOM 1104 C CA . GLN A 1 131 ? -5.056 7.082 2.543 1.00 85.25 131 GLN A CA 1
ATOM 1105 C C . GLN A 1 131 ? -6.574 7.057 2.782 1.00 85.25 131 GLN A C 1
ATOM 1107 O O . GLN A 1 131 ? -7.141 5.989 2.996 1.00 85.25 131 GLN A O 1
ATOM 1112 N N . GLN A 1 132 ? -7.248 8.211 2.699 1.00 87.62 132 GLN A N 1
ATOM 1113 C CA . GLN A 1 132 ? -8.702 8.288 2.881 1.00 87.62 132 GLN A CA 1
ATOM 1114 C C . GLN A 1 132 ? -9.440 7.487 1.811 1.00 87.62 132 GLN A C 1
ATOM 1116 O O . GLN A 1 132 ? -10.377 6.760 2.133 1.00 87.62 132 GLN A O 1
ATOM 1121 N N . ALA A 1 133 ? -8.994 7.574 0.555 1.00 87.38 133 ALA A N 1
ATOM 1122 C CA . ALA A 1 133 ? -9.610 6.821 -0.531 1.00 87.38 133 ALA A CA 1
ATOM 1123 C C . ALA A 1 133 ? -9.485 5.309 -0.299 1.00 87.38 133 ALA A C 1
ATOM 1125 O O . ALA A 1 133 ? -10.473 4.593 -0.424 1.00 87.38 133 ALA A O 1
ATOM 1126 N N . ILE A 1 134 ? -8.312 4.832 0.127 1.00 88.62 134 ILE A N 1
ATOM 1127 C CA . ILE A 1 134 ? -8.098 3.411 0.438 1.00 88.62 134 ILE A CA 1
ATOM 1128 C C . ILE A 1 134 ? -8.965 2.966 1.624 1.00 88.62 134 ILE A C 1
ATOM 1130 O O . ILE A 1 134 ? -9.580 1.902 1.574 1.00 88.62 134 ILE A O 1
ATOM 1134 N N . ILE A 1 135 ? -9.053 3.781 2.678 1.00 91.00 135 ILE A N 1
ATOM 1135 C CA . ILE A 1 135 ? -9.847 3.466 3.873 1.00 91.00 135 ILE A CA 1
ATOM 1136 C C . ILE A 1 135 ? -11.347 3.387 3.552 1.00 91.00 135 ILE A C 1
ATOM 1138 O O . ILE A 1 135 ? -12.027 2.484 4.039 1.00 91.00 135 ILE A O 1
ATOM 1142 N N . HIS A 1 136 ? -11.874 4.315 2.749 1.00 89.06 136 HIS A N 1
ATOM 1143 C CA . HIS A 1 136 ? -13.316 4.414 2.495 1.00 89.06 136 HIS A CA 1
ATOM 1144 C C . HIS A 1 136 ? -13.801 3.593 1.300 1.00 89.06 136 HIS A C 1
ATOM 1146 O O . HIS A 1 136 ? -14.918 3.078 1.330 1.00 89.06 136 HIS A O 1
ATOM 1152 N N . HIS A 1 137 ? -12.975 3.461 0.265 1.00 87.19 137 HIS A N 1
ATOM 1153 C CA . HIS A 1 137 ? -13.350 2.853 -1.014 1.00 87.19 137 HIS A CA 1
ATOM 1154 C C . HIS A 1 137 ? -12.504 1.621 -1.364 1.00 87.19 137 HIS A C 1
ATOM 1156 O O . HIS A 1 137 ? -12.698 1.012 -2.415 1.00 87.19 137 HIS A O 1
ATOM 1162 N N . GLY A 1 138 ? -11.575 1.235 -0.489 1.00 87.94 138 GLY A N 1
ATOM 1163 C CA . GLY A 1 138 ? -10.781 0.029 -0.651 1.00 87.94 138 GLY A CA 1
ATOM 1164 C C . GLY A 1 138 ? -9.648 0.151 -1.666 1.00 87.94 138 GLY A C 1
ATOM 1165 O O . GLY A 1 138 ? -9.314 1.221 -2.179 1.00 87.94 138 GLY A O 1
ATOM 1166 N N . LEU A 1 139 ? -9.053 -0.998 -1.983 1.00 86.25 139 LEU A N 1
ATOM 1167 C CA . LEU A 1 139 ? -7.912 -1.091 -2.893 1.00 86.25 139 LEU A CA 1
ATOM 1168 C C . LEU A 1 139 ? -8.278 -0.786 -4.345 1.00 86.25 139 LEU A C 1
ATOM 1170 O O . LEU A 1 139 ? -7.381 -0.632 -5.154 1.00 86.25 139 LEU A O 1
ATOM 1174 N N . GLN A 1 140 ? -9.556 -0.696 -4.716 1.00 79.31 140 GLN A N 1
ATOM 1175 C CA . GLN A 1 140 ? -9.932 -0.332 -6.089 1.00 79.31 140 GLN A CA 1
ATOM 1176 C C . GLN A 1 140 ? -9.492 1.090 -6.459 1.00 79.31 140 GLN A C 1
ATOM 1178 O O . GLN A 1 140 ? -9.322 1.387 -7.634 1.00 79.31 140 GLN A O 1
ATOM 1183 N N . GLN A 1 141 ? -9.259 1.951 -5.466 1.00 74.06 141 GLN A N 1
ATOM 1184 C CA . GLN A 1 141 ? -8.772 3.317 -5.666 1.00 74.06 141 GLN A CA 1
ATOM 1185 C C . GLN A 1 141 ? -7.245 3.420 -5.739 1.00 74.06 141 GLN A C 1
ATOM 1187 O O . GLN A 1 141 ? -6.709 4.519 -5.643 1.00 74.06 141 GLN A O 1
ATOM 1192 N N . ILE A 1 142 ? -6.513 2.308 -5.842 1.00 75.56 142 ILE A N 1
ATOM 1193 C CA . ILE A 1 142 ? -5.064 2.373 -6.056 1.00 75.56 142 ILE A CA 1
ATOM 1194 C C . ILE A 1 142 ? -4.747 2.186 -7.548 1.00 75.56 142 ILE A C 1
ATOM 1196 O O . ILE A 1 142 ? -5.370 1.346 -8.205 1.00 75.56 142 ILE A O 1
ATOM 1200 N N . PRO A 1 143 ? -3.767 2.929 -8.091 1.00 68.94 143 PRO A N 1
ATOM 1201 C CA . PRO A 1 143 ? -3.497 3.007 -9.528 1.00 68.94 143 PRO A CA 1
ATOM 1202 C C . PRO A 1 143 ? -3.187 1.678 -10.235 1.00 68.94 143 PRO A C 1
ATOM 1204 O O . PRO A 1 143 ? -3.321 1.605 -11.455 1.00 68.94 143 PRO A O 1
ATOM 1207 N N . TRP A 1 144 ? -2.763 0.634 -9.512 1.00 67.88 144 TRP A N 1
ATOM 1208 C CA . TRP A 1 144 ? -2.517 -0.693 -10.100 1.00 67.88 144 TRP A CA 1
ATOM 1209 C C . TRP A 1 144 ? -3.679 -1.665 -10.054 1.00 67.88 144 TRP A C 1
ATOM 1211 O O . TRP A 1 144 ? -3.666 -2.642 -10.803 1.00 67.88 144 TRP A O 1
ATOM 1221 N N . LYS A 1 145 ? -4.669 -1.422 -9.196 1.00 67.06 145 LYS A N 1
ATOM 1222 C CA . LYS A 1 145 ? -5.874 -2.247 -9.157 1.00 67.06 145 LYS A CA 1
ATOM 1223 C C . LYS A 1 145 ? -7.000 -1.634 -9.979 1.00 67.06 145 LYS A C 1
ATOM 1225 O O . LYS A 1 145 ? -7.771 -2.393 -10.552 1.00 67.06 145 LYS A O 1
ATOM 1230 N N . SER A 1 146 ? -7.082 -0.304 -10.062 1.00 61.41 146 SER A N 1
ATOM 1231 C CA . SER A 1 146 ? -8.052 0.359 -10.934 1.00 61.41 146 SER A CA 1
ATOM 1232 C C . SER A 1 146 ? -7.784 0.028 -12.407 1.00 61.41 146 SER A C 1
ATOM 1234 O O . SER A 1 146 ? -6.636 -0.050 -12.850 1.00 61.41 146 SER A O 1
ATOM 1236 N N . ASP A 1 147 ? -8.852 -0.1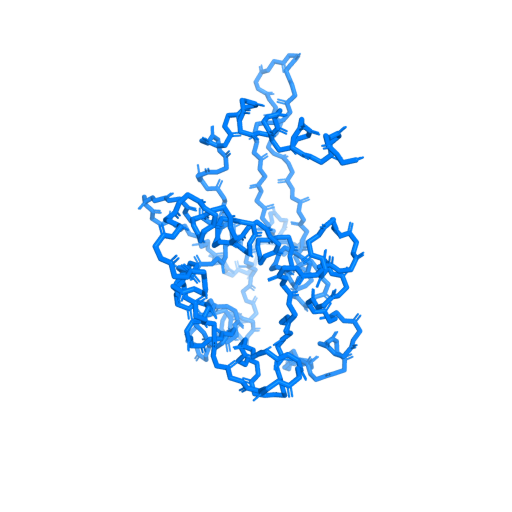70 -13.177 1.00 57.56 147 ASP A N 1
ATOM 1237 C CA . ASP A 1 147 ? -8.817 -0.591 -14.587 1.00 57.56 147 ASP A CA 1
ATOM 1238 C C . ASP A 1 147 ? -8.323 0.503 -15.559 1.00 57.56 147 ASP A C 1
ATOM 1240 O O . ASP A 1 147 ? -8.693 0.516 -16.730 1.00 57.56 147 ASP A O 1
ATOM 1244 N N . THR A 1 148 ? -7.526 1.473 -15.104 1.00 60.75 148 THR A N 1
ATOM 1245 C CA . THR A 1 148 ? -7.298 2.715 -15.859 1.00 60.75 148 THR A CA 1
ATOM 1246 C C . THR A 1 148 ? -5.892 2.870 -16.429 1.00 60.75 148 THR A C 1
ATOM 1248 O O . THR A 1 148 ? -5.771 3.292 -17.577 1.00 60.75 148 THR A O 1
ATOM 1251 N N . MET A 1 149 ? -4.820 2.529 -15.702 1.00 65.94 149 MET A N 1
ATOM 1252 C CA . MET A 1 149 ? -3.467 2.926 -16.138 1.00 65.94 149 MET A CA 1
ATOM 1253 C C . MET A 1 149 ? -2.417 1.820 -16.076 1.00 65.94 149 MET A C 1
ATOM 1255 O O . MET A 1 149 ? -1.822 1.487 -17.096 1.00 65.94 149 MET A O 1
ATOM 1259 N N . TYR A 1 150 ? -2.163 1.237 -14.907 1.00 69.12 150 TYR A N 1
ATOM 1260 C CA . TYR A 1 150 ? -1.129 0.206 -14.787 1.00 69.12 150 TYR A CA 1
ATOM 1261 C C . TYR A 1 150 ? -1.526 -1.089 -15.500 1.00 69.12 150 TYR A C 1
ATOM 1263 O O . TYR A 1 150 ? -0.709 -1.675 -16.199 1.00 69.12 150 TYR A O 1
ATOM 1271 N N . GLN A 1 151 ? -2.787 -1.520 -15.371 1.00 68.31 151 GLN A N 1
ATOM 1272 C CA . GLN A 1 151 ? -3.272 -2.694 -16.098 1.00 68.31 151 GLN A CA 1
ATOM 1273 C C . GLN A 1 151 ? -3.147 -2.494 -17.614 1.00 68.31 151 GLN A C 1
ATOM 1275 O O . GLN A 1 151 ? -2.671 -3.384 -18.316 1.00 68.31 151 GLN A O 1
ATOM 1280 N N . THR A 1 152 ? -3.486 -1.299 -18.099 1.00 70.50 152 THR A N 1
ATOM 1281 C CA . THR A 1 152 ? -3.300 -0.893 -19.497 1.00 70.50 152 THR A CA 1
ATOM 1282 C C . THR A 1 152 ? -1.826 -0.940 -19.900 1.00 70.50 152 THR A C 1
ATOM 1284 O O . THR A 1 152 ? -1.492 -1.484 -20.949 1.00 70.50 152 THR A O 1
ATOM 1287 N N . ALA A 1 153 ? -0.924 -0.441 -19.050 1.00 74.56 153 ALA A N 1
ATOM 1288 C CA . ALA A 1 153 ? 0.519 -0.474 -19.285 1.00 74.56 153 ALA A CA 1
ATOM 1289 C C . ALA A 1 153 ? 1.063 -1.909 -19.354 1.00 74.56 153 ALA A C 1
ATOM 1291 O O . ALA A 1 153 ? 1.835 -2.235 -20.253 1.00 74.56 153 ALA A O 1
ATOM 1292 N N . LEU A 1 154 ? 0.603 -2.794 -18.467 1.00 71.31 154 LEU A N 1
ATOM 1293 C CA . LEU A 1 154 ? 0.961 -4.212 -18.501 1.00 71.31 154 LEU A CA 1
ATOM 1294 C C . LEU A 1 154 ? 0.452 -4.912 -19.762 1.00 71.31 154 LEU A C 1
ATOM 1296 O O . LEU A 1 154 ? 1.183 -5.706 -20.356 1.00 71.31 154 LEU A O 1
ATOM 1300 N N . GLN A 1 155 ? -0.783 -4.625 -20.183 1.00 73.94 155 GLN A N 1
ATOM 1301 C CA . GLN A 1 155 ? -1.340 -5.150 -21.434 1.00 73.94 155 GLN A CA 1
ATOM 1302 C C . GLN A 1 155 ? -0.566 -4.646 -22.658 1.00 73.94 155 GLN A C 1
ATOM 1304 O O . GLN A 1 155 ? -0.373 -5.401 -23.607 1.00 73.94 155 GLN A O 1
ATOM 1309 N N . ALA A 1 156 ? -0.082 -3.404 -22.615 1.00 79.44 156 ALA A N 1
ATOM 1310 C CA . ALA A 1 156 ? 0.742 -2.800 -23.657 1.00 79.44 156 ALA A CA 1
ATOM 1311 C C . ALA A 1 156 ? 2.236 -3.180 -23.569 1.00 79.44 156 ALA A C 1
ATOM 1313 O O . ALA A 1 156 ? 3.032 -2.697 -24.372 1.00 79.44 156 ALA A O 1
ATOM 1314 N N . HIS A 1 157 ? 2.623 -4.052 -22.628 1.00 81.94 157 HIS A N 1
ATOM 1315 C CA . HIS A 1 157 ? 4.006 -4.483 -22.388 1.00 81.94 157 HIS A CA 1
ATOM 1316 C C . HIS A 1 157 ? 4.978 -3.345 -22.044 1.00 81.94 157 HIS A C 1
ATOM 1318 O O . HIS A 1 157 ? 6.161 -3.398 -22.389 1.00 81.94 157 HIS A O 1
ATOM 1324 N N . TYR A 1 158 ? 4.483 -2.317 -21.359 1.00 87.62 158 TYR A N 1
ATOM 1325 C CA . TYR A 1 158 ? 5.312 -1.216 -20.890 1.00 87.62 158 TYR A CA 1
ATOM 1326 C C . TYR A 1 158 ? 6.076 -1.639 -19.642 1.00 87.62 158 TYR A C 1
ATOM 1328 O O . TYR A 1 158 ? 5.542 -2.340 -18.778 1.00 87.62 158 TYR A O 1
ATOM 1336 N N . ASP A 1 159 ? 7.312 -1.167 -19.527 1.00 89.75 159 ASP A N 1
ATOM 1337 C CA . ASP A 1 159 ? 7.999 -1.192 -18.245 1.00 89.75 159 ASP A CA 1
ATOM 1338 C C . ASP A 1 159 ? 7.467 -0.039 -17.377 1.00 89.75 159 ASP A C 1
ATOM 1340 O O . ASP A 1 159 ? 7.067 1.012 -17.883 1.00 89.75 159 ASP A O 1
ATOM 1344 N N . VAL A 1 160 ? 7.416 -0.239 -16.060 1.00 89.00 160 VAL A N 1
ATOM 1345 C CA . VAL A 1 160 ? 6.802 0.715 -15.123 1.00 89.00 160 VAL A CA 1
ATOM 1346 C C . VAL A 1 160 ? 7.803 1.143 -14.059 1.00 89.00 160 VAL A C 1
ATOM 1348 O O . VAL A 1 160 ? 8.491 0.293 -13.495 1.00 89.00 160 VAL A O 1
ATOM 1351 N N . ILE A 1 161 ? 7.831 2.437 -13.740 1.00 91.06 161 ILE A N 1
ATOM 1352 C CA . ILE A 1 161 ? 8.488 3.019 -12.563 1.00 91.06 161 ILE A CA 1
ATOM 1353 C C . ILE A 1 161 ? 7.427 3.725 -1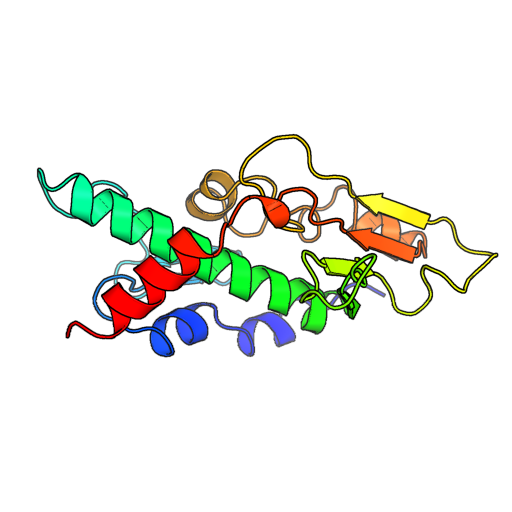1.714 1.00 91.06 161 ILE A C 1
ATOM 1355 O O . ILE A 1 161 ? 6.646 4.516 -12.232 1.00 91.06 161 ILE A O 1
ATOM 1359 N N . VAL A 1 162 ? 7.412 3.469 -10.408 1.00 89.50 162 VAL A N 1
ATOM 1360 C CA . VAL A 1 162 ? 6.568 4.144 -9.414 1.00 89.50 162 VAL A CA 1
ATOM 1361 C C . VAL A 1 162 ? 7.468 4.890 -8.444 1.00 89.50 162 VAL A C 1
ATOM 1363 O O . VAL A 1 162 ? 8.200 4.276 -7.666 1.00 89.50 162 VAL A O 1
ATOM 1366 N N . LEU A 1 163 ? 7.430 6.217 -8.498 1.00 88.44 163 LEU A N 1
ATOM 1367 C CA . LEU A 1 163 ? 8.296 7.071 -7.690 1.00 88.44 163 LEU A CA 1
ATOM 1368 C C . LEU A 1 163 ? 7.698 7.314 -6.297 1.00 88.44 163 LEU A C 1
ATOM 1370 O O . LEU A 1 163 ? 6.482 7.274 -6.122 1.00 88.44 163 LEU A O 1
ATOM 1374 N N . ASN A 1 164 ? 8.561 7.594 -5.314 1.00 85.44 164 ASN A N 1
ATOM 1375 C CA . ASN A 1 164 ? 8.175 7.945 -3.941 1.00 85.44 164 ASN A CA 1
ATOM 1376 C C . ASN A 1 164 ? 8.727 9.333 -3.542 1.00 85.44 164 ASN A C 1
ATOM 1378 O O . ASN A 1 164 ? 9.560 9.440 -2.638 1.00 85.44 164 ASN A O 1
ATOM 1382 N N . PRO A 1 165 ? 8.324 10.418 -4.230 1.00 73.44 165 PRO A N 1
ATOM 1383 C CA . PRO A 1 165 ? 8.939 11.737 -4.047 1.00 73.44 165 PRO A CA 1
ATOM 1384 C C . PRO A 1 165 ? 8.778 12.291 -2.620 1.00 73.44 165 PRO A C 1
ATOM 1386 O O . PRO A 1 165 ? 9.628 13.049 -2.149 1.00 73.44 165 PRO A O 1
ATOM 1389 N N . SER A 1 166 ? 7.726 11.875 -1.909 1.00 71.88 166 SER A N 1
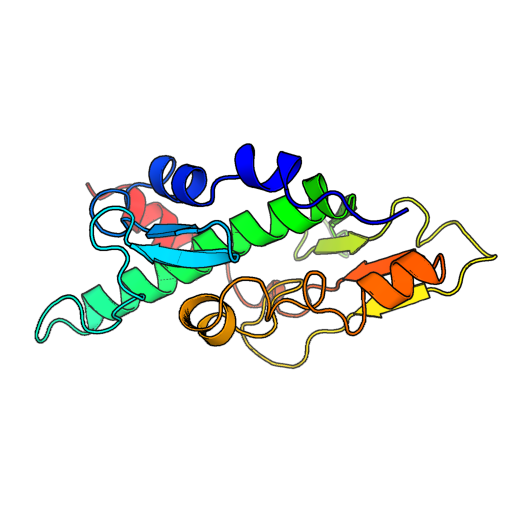ATOM 1390 C CA . SER A 1 166 ? 7.401 12.344 -0.557 1.00 71.88 166 SER A CA 1
ATOM 1391 C C . SER A 1 166 ? 8.000 11.503 0.577 1.00 71.88 166 SER A C 1
ATOM 1393 O O . SER A 1 166 ? 7.747 11.805 1.745 1.00 71.88 166 SER A O 1
ATOM 1395 N N . ASP A 1 167 ? 8.796 10.468 0.278 1.00 70.69 167 ASP A N 1
ATOM 1396 C CA . ASP A 1 167 ? 9.473 9.652 1.306 1.00 70.69 167 ASP A CA 1
ATOM 1397 C C . ASP A 1 167 ? 10.449 10.488 2.147 1.00 70.69 167 ASP A C 1
ATOM 1399 O O . ASP A 1 167 ? 10.574 10.301 3.354 1.00 70.69 167 ASP A O 1
ATOM 1403 N N . ASN A 1 168 ? 11.063 11.495 1.513 1.00 56.94 168 ASN A N 1
ATOM 1404 C CA . ASN A 1 168 ? 12.032 12.404 2.127 1.00 56.94 168 ASN A CA 1
ATOM 1405 C C . ASN A 1 168 ? 11.460 13.228 3.301 1.00 56.94 168 ASN A C 1
ATOM 1407 O O . ASN A 1 168 ? 12.234 13.828 4.044 1.00 56.94 168 ASN A O 1
ATOM 1411 N N . PHE A 1 169 ? 10.130 13.300 3.455 1.00 49.72 169 PHE A N 1
ATOM 1412 C CA . PHE A 1 169 ? 9.458 14.118 4.474 1.00 49.72 169 PHE A CA 1
ATOM 1413 C C . PHE A 1 169 ? 9.098 13.360 5.757 1.00 49.72 169 PHE A C 1
ATOM 1415 O O . PHE A 1 169 ? 8.726 14.002 6.740 1.00 49.72 169 PHE A O 1
ATOM 1422 N N . VAL A 1 170 ? 9.221 12.026 5.796 1.00 51.75 170 VAL A N 1
ATOM 1423 C CA . VAL A 1 170 ? 9.105 11.277 7.063 1.00 51.75 170 VAL A CA 1
ATOM 1424 C C . VAL A 1 170 ? 10.461 11.296 7.740 1.00 51.75 170 VAL A C 1
ATOM 1426 O O . VAL A 1 170 ? 11.195 10.310 7.784 1.00 51.75 170 VAL A O 1
ATOM 1429 N N . ASP A 1 171 ? 10.800 12.489 8.213 1.00 47.38 171 ASP A N 1
ATOM 1430 C CA . ASP A 1 171 ? 11.983 12.751 9.003 1.00 47.38 171 ASP A CA 1
ATOM 1431 C C . ASP A 1 171 ? 12.096 11.733 10.148 1.00 47.38 171 ASP A C 1
ATOM 1433 O O . ASP A 1 171 ? 11.104 11.279 10.737 1.00 47.38 171 ASP A O 1
ATOM 1437 N N . GLN A 1 172 ? 13.340 11.380 10.457 1.00 47.28 172 GLN A N 1
ATOM 1438 C CA . GLN A 1 172 ? 13.761 10.398 11.454 1.00 47.28 172 GLN A CA 1
ATOM 1439 C C . GLN A 1 172 ? 13.079 10.599 12.818 1.00 47.28 172 GLN A C 1
ATOM 1441 O O . GLN A 1 172 ? 12.971 9.648 13.592 1.00 47.28 172 GLN A O 1
ATOM 1446 N N . GLN A 1 173 ? 12.587 11.811 13.083 1.00 43.59 173 GLN A N 1
ATOM 1447 C CA . GLN A 1 173 ? 11.762 12.198 14.219 1.00 43.59 173 GLN A CA 1
ATOM 1448 C C . GLN A 1 1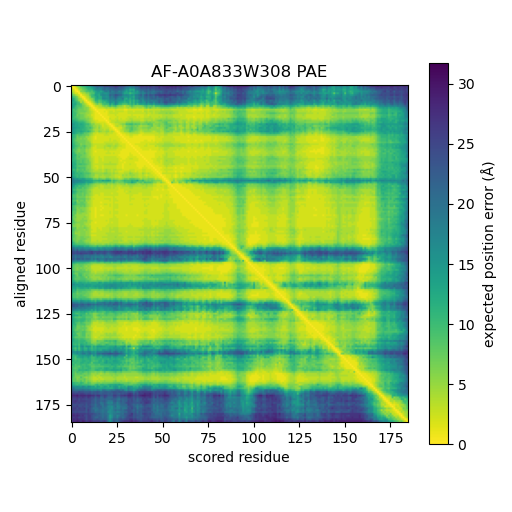73 ? 10.465 11.379 14.338 1.00 43.59 173 GLN A C 1
ATOM 1450 O O . GLN A 1 173 ? 10.240 10.752 15.368 1.00 43.59 173 GLN A O 1
ATOM 1455 N N . THR A 1 174 ? 9.667 11.272 13.267 1.00 49.47 174 THR A N 1
ATOM 1456 C CA . THR A 1 174 ? 8.390 10.526 13.304 1.00 49.47 174 THR A CA 1
ATOM 1457 C C . THR A 1 174 ? 8.668 9.036 13.525 1.00 49.47 174 THR A C 1
ATOM 1459 O O . THR A 1 174 ? 8.016 8.370 14.322 1.00 49.47 174 THR A O 1
ATOM 1462 N N . ARG A 1 175 ? 9.720 8.506 12.884 1.00 47.75 175 ARG A N 1
ATOM 1463 C CA . ARG A 1 175 ? 10.155 7.105 13.026 1.00 47.75 175 ARG A CA 1
ATOM 1464 C C . ARG A 1 175 ? 10.690 6.782 14.433 1.00 47.75 175 ARG A C 1
ATOM 1466 O O . ARG A 1 175 ? 10.540 5.647 14.887 1.00 47.75 175 ARG A O 1
ATOM 1473 N N . LYS A 1 176 ? 11.320 7.751 15.112 1.00 46.50 176 LYS A N 1
ATOM 1474 C CA . LYS A 1 176 ? 11.762 7.649 16.515 1.00 46.50 176 LYS A CA 1
ATOM 1475 C C . LYS A 1 176 ? 10.580 7.704 17.481 1.00 46.50 176 LYS A C 1
ATOM 1477 O O . LYS A 1 176 ? 10.478 6.824 18.326 1.00 46.50 176 LYS A O 1
ATOM 1482 N N . GLU A 1 177 ? 9.657 8.644 17.289 1.00 50.31 177 GLU A N 1
ATOM 1483 C CA . GLU A 1 177 ? 8.424 8.753 18.083 1.00 50.31 177 GLU A CA 1
ATOM 1484 C C . GLU A 1 177 ? 7.587 7.463 18.009 1.00 50.31 177 GLU A C 1
ATOM 1486 O O . GLU A 1 177 ? 7.090 6.984 19.025 1.00 50.31 177 GLU A O 1
ATOM 1491 N N . TRP A 1 178 ? 7.521 6.823 16.836 1.00 49.94 178 TRP A N 1
ATOM 1492 C CA . TRP A 1 178 ? 6.906 5.501 16.660 1.00 49.94 178 TRP A CA 1
ATOM 1493 C C . TRP A 1 178 ? 7.608 4.381 17.434 1.00 49.94 178 TRP A C 1
ATOM 1495 O O . TRP A 1 178 ? 6.945 3.573 18.083 1.00 49.94 178 TRP A O 1
ATOM 1505 N N . LYS A 1 179 ? 8.946 4.324 17.396 1.00 47.50 179 LYS A N 1
ATOM 1506 C CA . LYS A 1 179 ? 9.705 3.335 18.180 1.00 47.50 179 LYS A CA 1
ATOM 1507 C C . LYS A 1 179 ? 9.477 3.517 19.678 1.00 47.50 179 LYS A C 1
ATOM 1509 O O . LYS A 1 179 ? 9.336 2.520 20.378 1.00 47.50 179 LYS A O 1
ATOM 1514 N N . GLU A 1 180 ? 9.409 4.762 20.146 1.00 45.12 180 GLU A N 1
ATOM 1515 C CA . GLU A 1 180 ? 9.165 5.115 21.550 1.00 45.12 180 GLU A CA 1
ATOM 1516 C C . GLU A 1 180 ? 7.725 4.831 22.005 1.00 45.12 180 GLU A C 1
ATOM 1518 O O . GLU A 1 180 ? 7.506 4.496 23.169 1.00 45.12 180 GLU A O 1
ATOM 1523 N N . LEU A 1 181 ? 6.742 4.919 21.102 1.00 46.88 181 LEU A N 1
ATOM 1524 C CA . LEU A 1 181 ? 5.356 4.522 21.370 1.00 46.88 181 LEU A CA 1
ATOM 1525 C C . LEU A 1 181 ? 5.207 2.997 21.493 1.00 46.88 181 LEU A C 1
ATOM 1527 O O . LEU A 1 181 ? 4.512 2.544 22.399 1.00 46.88 181 LEU A O 1
ATOM 1531 N N . ASN A 1 182 ? 5.921 2.215 20.675 1.00 42.38 182 ASN A N 1
ATOM 1532 C CA . ASN A 1 182 ? 5.930 0.745 20.759 1.00 42.38 182 ASN A CA 1
ATOM 1533 C C . ASN A 1 182 ? 6.771 0.187 21.927 1.00 42.38 182 ASN A C 1
ATOM 1535 O O . ASN A 1 182 ? 6.736 -1.008 22.189 1.00 42.38 182 ASN A O 1
ATOM 1539 N N . THR A 1 183 ? 7.551 1.013 22.637 1.00 41.72 183 THR A N 1
ATOM 1540 C CA . THR A 1 183 ? 8.338 0.572 23.814 1.00 41.72 183 THR A CA 1
ATOM 1541 C C . THR A 1 183 ? 7.717 0.947 25.161 1.00 41.72 183 THR A C 1
ATOM 1543 O O . THR A 1 183 ? 8.291 0.620 26.197 1.00 41.72 183 THR A O 1
ATOM 1546 N N . LYS A 1 184 ? 6.570 1.638 25.183 1.00 33.78 184 LYS A N 1
ATOM 1547 C CA . LYS A 1 184 ? 5.923 2.122 26.420 1.00 33.78 184 LYS A CA 1
ATOM 1548 C C . LYS A 1 184 ? 4.665 1.339 26.833 1.00 33.78 184 LYS A C 1
ATOM 1550 O O . LYS A 1 184 ? 3.822 1.895 27.536 1.00 33.78 184 LYS A O 1
ATOM 1555 N N . CYS A 1 185 ? 4.543 0.072 26.447 1.00 36.47 185 CYS A N 1
ATOM 1556 C CA . CYS A 1 185 ? 3.586 -0.871 27.039 1.00 36.47 185 CYS A CA 1
ATOM 1557 C C . CYS A 1 185 ? 4.333 -1.988 27.766 1.00 36.47 185 CYS A C 1
ATOM 1559 O O . CYS A 1 185 ? 5.307 -2.511 27.182 1.00 36.47 185 CYS A O 1
#

Radius of gyration: 17.65 Å; Cα contacts (8 Å, |Δi|>4): 251; chains: 1; bounding box: 47×34×54 Å

Solvent-accessible surface area (backbone atoms only — not comparable to full-atom values): 10819 Å² total; per-residue (Å²): 134,82,81,75,58,71,76,52,47,71,76,59,47,56,40,56,60,32,66,75,39,99,40,44,90,82,47,56,45,31,59,48,99,87,32,35,42,23,28,71,87,79,63,40,69,80,63,64,81,67,53,84,94,37,64,69,61,30,49,50,54,51,52,50,51,46,53,49,52,50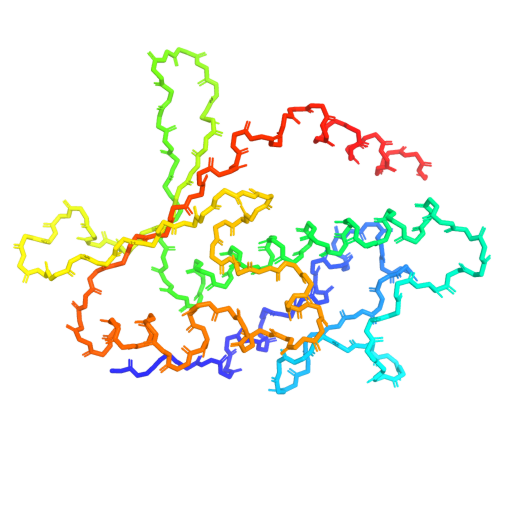,56,49,48,49,49,43,40,38,74,70,68,55,25,43,81,45,69,45,78,46,101,56,104,53,77,62,65,41,46,32,35,26,32,91,49,51,91,75,49,90,84,49,57,75,47,74,46,78,69,72,96,58,94,45,51,60,69,50,74,41,69,66,47,36,50,76,62,4,53,55,60,21,56,69,63,25,93,74,48,44,50,51,35,56,76,69,60,34,28,39,34,37,39,25,83,41,50,67,70,70,45,68,63,61,61,47,53,51,54,55,60,75,64,72,120

Mean predicted aligned error: 9.15 Å

pLDDT: mean 77.5, std 15.42, range [33.78, 94.81]

Foldseek 3Di:
DFQPPPVQCVVLWLLVLCVVAPCVVPDQWTQDPVQAIARVPPRHADDLPPDPPPNVVSVVSLVVLLVSVLVSVVCCCCPRVVWDWAFDDDPDPDPGQFTKTWHPCQPPDPPAAEAEADQDDDLDAFFAVDSVCCRGVGPCRTPCNPPPPVSVCVVRVHIYMTGGPNSNVCPVVVVVVVVVVRVPD

Nearest PDB structures (foldseek):
  1uwy-assembly1_A  TM=3.758E-01  e=2.893E+00  Homo sapiens
  1h8l-assembly1_A  TM=4.152E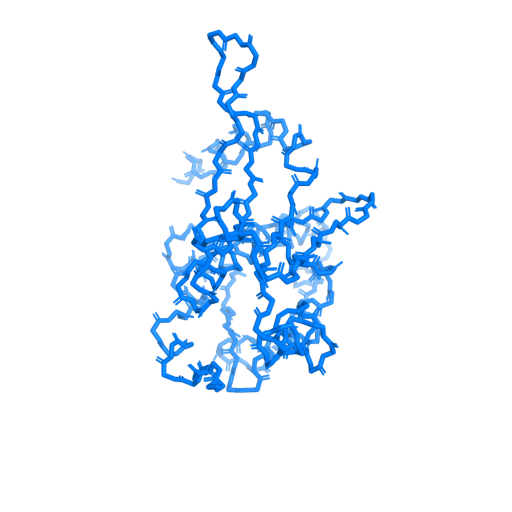-01  e=9.108E+00  Lophonetta specularioides
  5vnj-assembly1_A  TM=3.042E-01  e=8.546E+00  Homo sapiens

Sequence (185 aa):
MGIEWLPVTQKLSFRKFIEQSDLLEELKYDFNETAELRHTETHGPFAFNYYKNVLERNSKRYWALGHLLEQYIYELLEKVCKLQKVYIPPESDKEPRSFFFMSERALSNHHSALLVLLQDHGVFRAGQWSQQAIIHHGLQQIPWKSDTMYQTALQAHYDVIVLNPSDNFVDQQTRKEWKELNTKC

InterPro domains:
  IPR048263 Arb2 [PTHR21357] (11-177)
  IPR053858 Arb2 domain [PF22749] (23-179)

Organism: NCBI:txid84702